Protein AF-A0A397Q645-F1 (afdb_monomer)

Nearest PDB structures (foldseek):
  5xsj-assembly1_L  TM=5.390E-01  e=3.443E-01  Clostridium beijerinckii NCIMB 8052
  6egc-assembly1_A  TM=5.187E-01  e=5.483E-01  synthetic construct
  8iyj-assembly1_U5  TM=4.412E-01  e=3.528E+00  Mus musculus

Foldseek 3Di:
DPVVVVVVVVVVVVVVVVVVVVVVVVVVVVVVVVVVVVVLLVVQQVLLLVLLVQLVQLLVQLVVLLVCLVVVLVCLVVVVLVPPPQPPQRGDCPSVVVCVVSLVSDDPVLSVLSVVLVVLSVVLSVLSVVLNVCSVVVHRSVVNNVSSVVSSVSSVVSSVSSVVSSVVSCVVHPVVVNVVVPPDPPPDPPDPDD

Sequence (194 aa):
MADSSMAGQTVALAAILAAGTFLLYFLKHALDALRTWHDAQRRAERLVCALYAEIEANVHDMQAFLDDSLGWERAIRENNTNTSSHFGRIGHDLVYSTHLSELASLPRAVIYKVVAFYSHRERLAAMLDRLEAINHAGADQEQQIASLKQAREIAQEAVTFGKEVLYGLEVHAPMELVNAALRKPATGLRAKAA

pLDDT: mean 81.34, std 16.04, range [37.66, 96.25]

Structure (mmCIF, N/CA/C/O backbone):
data_AF-A0A397Q645-F1
#
_entry.id   AF-A0A397Q645-F1
#
loop_
_atom_site.group_PDB
_atom_site.id
_atom_site.type_symbol
_atom_site.label_atom_id
_atom_site.label_alt_id
_atom_site.label_comp_id
_atom_site.label_asym_id
_atom_site.label_entity_id
_atom_site.label_seq_id
_atom_site.pdbx_PDB_ins_code
_atom_site.Cartn_x
_atom_site.Cartn_y
_atom_site.Cartn_z
_atom_site.occupancy
_atom_site.B_iso_or_equiv
_atom_site.auth_seq_id
_atom_site.auth_comp_id
_atom_site.auth_asym_id
_atom_site.auth_atom_id
_atom_site.pdbx_PDB_model_num
ATOM 1 N N . MET A 1 1 ? 52.430 4.095 -60.948 1.00 51.81 1 MET A N 1
ATOM 2 C CA . MET A 1 1 ? 51.141 3.357 -60.951 1.00 51.81 1 MET A CA 1
ATOM 3 C C . MET A 1 1 ? 50.935 2.453 -59.723 1.00 51.81 1 MET A C 1
ATOM 5 O O . MET A 1 1 ? 49.884 1.839 -59.642 1.00 51.81 1 MET A O 1
ATOM 9 N N . ALA A 1 2 ? 51.854 2.396 -58.743 1.00 54.31 2 ALA A N 1
ATOM 10 C CA . ALA A 1 2 ? 51.665 1.609 -57.511 1.00 54.31 2 ALA A CA 1
ATOM 11 C C . ALA A 1 2 ? 50.934 2.368 -56.373 1.00 54.31 2 ALA A C 1
ATOM 13 O O . ALA A 1 2 ? 50.256 1.740 -55.562 1.00 54.31 2 ALA A O 1
ATOM 14 N N . ASP A 1 3 ? 50.999 3.706 -56.347 1.00 55.94 3 ASP A N 1
ATOM 15 C CA . ASP A 1 3 ? 50.469 4.527 -55.238 1.00 55.94 3 ASP A CA 1
ATOM 16 C C . ASP A 1 3 ? 48.939 4.569 -55.130 1.00 55.94 3 ASP A C 1
ATOM 18 O O . ASP A 1 3 ? 48.390 4.632 -54.031 1.00 55.94 3 ASP A O 1
ATOM 22 N N . SER A 1 4 ? 48.217 4.484 -56.249 1.00 57.59 4 SER A N 1
ATOM 23 C CA . SER A 1 4 ? 46.749 4.546 -56.250 1.00 57.59 4 SER A CA 1
ATOM 24 C C . SER A 1 4 ? 46.089 3.293 -55.659 1.00 57.59 4 SER A C 1
ATOM 26 O O . SER A 1 4 ? 44.979 3.378 -55.139 1.00 57.59 4 SER A O 1
ATOM 28 N N . SER A 1 5 ? 46.770 2.140 -55.686 1.00 61.38 5 SER A N 1
ATOM 29 C CA . SER A 1 5 ? 46.254 0.882 -55.120 1.00 61.38 5 SER A CA 1
ATOM 30 C C . SER A 1 5 ? 46.394 0.839 -53.592 1.00 61.38 5 SER A C 1
ATOM 32 O O . SER A 1 5 ? 45.468 0.423 -52.897 1.00 61.38 5 SER A O 1
ATOM 34 N N . MET A 1 6 ? 47.509 1.354 -53.061 1.00 61.62 6 MET A N 1
ATOM 35 C CA . MET A 1 6 ? 47.762 1.447 -51.617 1.00 61.62 6 MET A CA 1
ATOM 36 C C . MET A 1 6 ? 46.819 2.451 -50.941 1.00 61.62 6 MET A C 1
ATOM 38 O O . MET A 1 6 ? 46.237 2.140 -49.904 1.00 61.62 6 MET A O 1
ATOM 42 N N . ALA A 1 7 ? 46.592 3.616 -51.560 1.00 66.69 7 ALA A N 1
ATOM 43 C CA . ALA A 1 7 ? 45.653 4.617 -51.048 1.00 66.69 7 ALA A CA 1
ATOM 44 C C . ALA A 1 7 ? 44.189 4.126 -51.043 1.00 66.69 7 ALA A C 1
ATOM 46 O O . ALA A 1 7 ? 43.432 4.431 -50.126 1.00 66.69 7 ALA A O 1
ATOM 47 N N . GLY A 1 8 ? 43.777 3.326 -52.035 1.00 72.00 8 GLY A N 1
ATOM 48 C CA . GLY A 1 8 ? 42.440 2.720 -52.053 1.00 72.00 8 GLY A CA 1
ATOM 49 C C . GLY A 1 8 ? 42.238 1.671 -50.952 1.00 72.00 8 GLY A C 1
ATOM 50 O O . GLY A 1 8 ? 41.172 1.606 -50.340 1.00 72.00 8 GLY A O 1
ATOM 51 N N . GLN A 1 9 ? 43.275 0.881 -50.655 1.00 75.88 9 GLN A N 1
ATOM 52 C CA . GLN A 1 9 ? 43.235 -0.140 -49.602 1.00 75.88 9 GLN A CA 1
ATOM 53 C C . GLN A 1 9 ? 43.180 0.468 -48.194 1.00 75.88 9 GLN A C 1
ATOM 55 O O . GLN A 1 9 ? 42.438 -0.032 -47.348 1.00 75.88 9 GLN A O 1
ATOM 60 N N . THR A 1 10 ? 43.901 1.564 -47.936 1.00 82.25 10 THR A N 1
ATOM 61 C CA . THR A 1 10 ? 43.866 2.245 -46.630 1.00 82.25 10 THR A CA 1
ATOM 62 C C . THR A 1 10 ? 42.512 2.897 -46.352 1.00 82.25 10 THR A C 1
ATOM 64 O O . THR A 1 10 ? 42.008 2.794 -45.233 1.00 82.25 10 THR A O 1
ATOM 67 N N . VAL A 1 11 ? 41.873 3.493 -47.365 1.00 84.31 11 VAL A N 1
ATOM 68 C CA . VAL A 1 11 ? 40.517 4.061 -47.249 1.00 84.31 11 VAL A CA 1
ATOM 69 C C . VAL A 1 11 ? 39.476 2.969 -46.989 1.00 84.31 11 VAL A C 1
ATOM 71 O O . VAL A 1 11 ? 38.626 3.132 -46.113 1.00 84.31 11 VAL A O 1
ATOM 74 N N . ALA A 1 12 ? 39.558 1.832 -47.688 1.00 83.94 12 ALA A N 1
ATOM 75 C CA . ALA A 1 12 ? 38.656 0.703 -47.462 1.00 83.94 12 ALA A CA 1
ATOM 76 C C . ALA A 1 12 ? 38.803 0.119 -46.045 1.00 83.94 12 ALA A C 1
ATOM 78 O O . ALA A 1 12 ? 37.804 -0.130 -45.370 1.00 83.94 12 ALA A O 1
ATOM 79 N N . LEU A 1 13 ? 40.039 -0.042 -45.561 1.00 87.44 13 LEU A N 1
ATOM 80 C CA . LEU A 1 13 ? 40.310 -0.535 -44.209 1.00 87.44 13 LEU A CA 1
ATOM 81 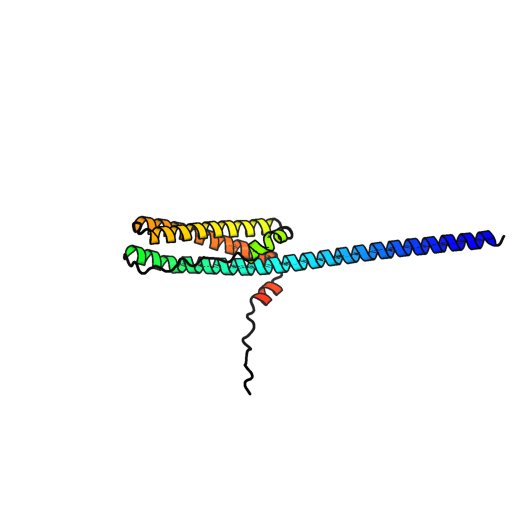C C . LEU A 1 13 ? 39.782 0.429 -43.134 1.00 87.44 13 LEU A C 1
ATOM 83 O O . LEU A 1 13 ? 39.155 -0.007 -42.16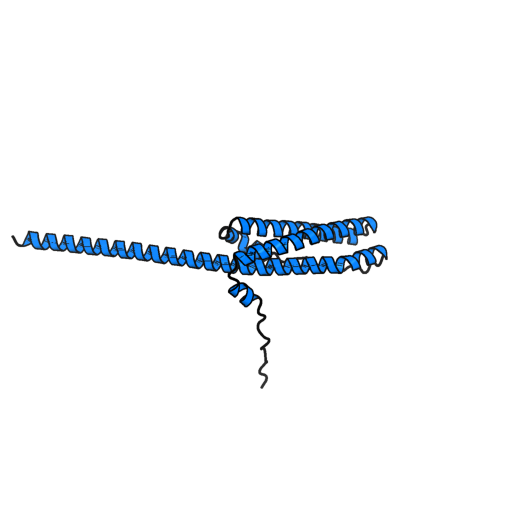9 1.00 87.44 13 LEU A O 1
ATOM 87 N N . ALA A 1 14 ? 39.977 1.738 -43.320 1.00 88.44 14 ALA A N 1
ATOM 88 C CA . ALA A 1 14 ? 39.449 2.762 -42.421 1.00 88.44 14 ALA A CA 1
ATOM 89 C C . ALA A 1 14 ? 37.912 2.764 -42.386 1.00 88.44 14 ALA A C 1
ATOM 91 O O . ALA A 1 14 ? 37.326 2.857 -41.308 1.00 88.44 14 ALA A O 1
ATOM 92 N N . ALA A 1 15 ? 37.253 2.598 -43.538 1.00 89.06 15 ALA A N 1
ATOM 93 C CA . ALA A 1 15 ? 35.798 2.501 -43.619 1.00 89.06 15 ALA A CA 1
ATOM 94 C C . ALA A 1 15 ? 35.256 1.249 -42.907 1.00 89.06 15 ALA A C 1
ATOM 96 O O . ALA A 1 15 ? 34.264 1.341 -42.186 1.00 89.06 15 ALA A O 1
ATOM 97 N N . ILE A 1 16 ? 35.926 0.098 -43.046 1.00 92.00 16 ILE A N 1
ATOM 98 C CA . ILE A 1 16 ? 35.562 -1.142 -42.341 1.00 92.00 16 ILE A CA 1
ATOM 99 C C . ILE A 1 16 ? 35.732 -0.976 -40.829 1.00 92.00 16 ILE A C 1
ATOM 101 O O . ILE A 1 16 ? 34.839 -1.350 -40.071 1.00 92.00 16 ILE A O 1
ATOM 105 N N . LEU A 1 17 ? 36.848 -0.393 -40.379 1.00 92.31 17 LEU A N 1
ATOM 106 C CA . LEU A 1 17 ? 37.085 -0.141 -38.956 1.00 92.31 17 LEU A CA 1
ATOM 107 C C . LEU A 1 17 ? 36.052 0.830 -38.379 1.00 92.31 17 LEU A C 1
ATOM 109 O O . LEU A 1 17 ? 35.508 0.559 -37.313 1.00 92.31 17 LEU A O 1
ATOM 113 N N . ALA A 1 18 ? 35.732 1.913 -39.093 1.00 91.75 18 ALA A N 1
ATOM 114 C CA . ALA A 1 18 ? 34.694 2.855 -38.686 1.00 91.75 18 ALA A CA 1
ATOM 115 C C . ALA A 1 18 ? 33.311 2.185 -38.623 1.00 91.75 18 ALA A C 1
ATOM 117 O O . ALA A 1 18 ? 32.603 2.318 -37.629 1.00 91.75 18 ALA A O 1
ATOM 118 N N . ALA A 1 19 ? 32.931 1.407 -39.639 1.00 93.19 19 ALA A N 1
ATOM 119 C CA . ALA A 1 19 ? 31.677 0.656 -39.618 1.00 93.19 19 ALA A CA 1
ATOM 120 C C . ALA A 1 19 ? 31.634 -0.351 -38.454 1.00 93.19 19 ALA A C 1
ATOM 122 O O . ALA A 1 19 ? 30.615 -0.473 -37.776 1.00 93.19 19 ALA A O 1
ATOM 123 N N . GLY A 1 20 ? 32.755 -1.024 -38.177 1.00 94.31 20 GLY A N 1
ATOM 124 C CA . GLY A 1 20 ? 32.898 -1.952 -37.059 1.00 94.31 20 GLY A CA 1
ATOM 125 C C . GLY A 1 20 ? 32.756 -1.276 -35.695 1.00 94.31 20 GLY A C 1
ATOM 126 O O . GLY A 1 20 ? 32.037 -1.785 -34.836 1.00 94.31 20 GLY A O 1
ATOM 127 N N . THR A 1 21 ? 33.376 -0.111 -35.484 1.00 94.19 21 THR A N 1
ATOM 128 C CA . THR A 1 21 ? 33.245 0.633 -34.220 1.00 94.19 21 THR A CA 1
ATOM 129 C C . THR A 1 21 ? 31.830 1.163 -34.016 1.00 94.19 21 THR A C 1
ATOM 131 O O . THR A 1 21 ? 31.300 1.037 -32.912 1.00 94.19 21 THR A O 1
ATOM 134 N N . PHE A 1 22 ? 31.180 1.673 -35.067 1.00 95.12 22 PHE A N 1
ATOM 135 C CA . PHE A 1 22 ? 29.774 2.081 -35.009 1.00 95.12 22 PHE A CA 1
ATOM 136 C C . PHE A 1 22 ? 28.840 0.905 -34.705 1.00 95.12 22 PHE A C 1
ATOM 138 O O . PHE A 1 22 ? 27.945 1.039 -33.869 1.00 95.12 22 PHE A O 1
ATOM 145 N N . LEU A 1 23 ? 29.067 -0.260 -35.321 1.00 96.00 23 LEU A N 1
ATOM 146 C CA . LEU A 1 23 ? 28.279 -1.463 -35.054 1.00 96.00 23 LEU A CA 1
ATOM 147 C C . LEU A 1 23 ? 28.434 -1.922 -33.599 1.00 96.00 23 LEU A C 1
ATOM 149 O O . LEU A 1 23 ? 27.438 -2.204 -32.936 1.00 96.00 23 LEU A O 1
ATOM 153 N N . LEU A 1 24 ? 29.666 -1.959 -33.082 1.00 95.81 24 LEU A N 1
ATOM 154 C CA . LEU A 1 24 ? 29.937 -2.324 -31.689 1.00 95.81 24 LEU A CA 1
ATOM 155 C C . LEU A 1 24 ? 29.321 -1.327 -30.703 1.00 95.81 24 LEU A C 1
ATOM 157 O O . LEU A 1 24 ? 28.754 -1.738 -29.691 1.00 95.81 24 LEU A O 1
ATOM 161 N N . TYR A 1 25 ? 29.394 -0.030 -31.006 1.00 95.31 25 TYR A N 1
ATOM 162 C CA . TYR A 1 25 ? 28.751 1.016 -30.216 1.00 95.31 25 TYR A CA 1
ATOM 163 C C . TYR A 1 25 ? 27.232 0.815 -30.162 1.00 95.31 25 TYR A C 1
ATOM 165 O O . TYR A 1 25 ? 26.651 0.781 -29.076 1.00 95.31 25 TYR A O 1
ATOM 173 N N . PHE A 1 26 ? 26.594 0.609 -31.317 1.00 95.62 26 PHE A N 1
ATOM 174 C CA . PHE A 1 26 ? 25.151 0.398 -31.390 1.00 95.62 26 PHE A CA 1
ATOM 175 C C . PHE A 1 26 ? 24.726 -0.886 -30.670 1.00 95.62 26 PHE A C 1
ATOM 177 O O . PHE A 1 26 ? 23.775 -0.870 -29.891 1.00 95.62 26 PHE A O 1
ATOM 184 N N . LEU A 1 27 ? 25.466 -1.984 -30.860 1.00 96.25 27 LEU A N 1
ATOM 185 C CA . LEU A 1 27 ? 25.194 -3.256 -30.195 1.00 96.25 27 LEU A CA 1
ATOM 186 C C . LEU A 1 27 ? 25.314 -3.130 -28.673 1.00 96.25 27 LEU A C 1
ATOM 188 O O . LEU A 1 27 ? 24.449 -3.619 -27.949 1.00 96.25 27 LEU A O 1
ATOM 192 N N . LYS A 1 28 ? 26.345 -2.433 -28.180 1.00 95.75 28 LYS A N 1
ATOM 193 C CA . LYS A 1 28 ? 26.503 -2.149 -26.751 1.00 95.75 28 LYS A CA 1
ATOM 194 C C . LYS A 1 28 ? 25.306 -1.364 -26.212 1.00 95.75 28 LYS A C 1
ATOM 196 O O . LYS A 1 28 ? 24.716 -1.783 -25.224 1.00 95.75 28 LYS A O 1
ATOM 201 N N . HIS A 1 29 ? 24.913 -0.278 -26.876 1.00 94.69 29 HIS A N 1
ATOM 202 C CA . HIS A 1 29 ? 23.780 0.538 -26.438 1.00 94.69 29 HIS A CA 1
ATOM 203 C C . HIS A 1 29 ? 22.448 -0.215 -26.476 1.00 94.69 29 HIS A C 1
ATOM 205 O O . HIS A 1 29 ? 21.639 -0.056 -25.566 1.00 94.69 29 HIS A O 1
ATOM 211 N N . ALA A 1 30 ? 22.232 -1.067 -27.479 1.00 94.12 30 ALA A N 1
ATOM 212 C CA . ALA A 1 30 ? 21.055 -1.924 -27.545 1.00 94.12 30 ALA A CA 1
ATOM 213 C C . ALA A 1 30 ? 21.030 -2.940 -26.389 1.00 94.12 30 ALA A C 1
ATOM 215 O O . ALA A 1 30 ? 20.004 -3.100 -25.732 1.00 94.12 30 ALA A O 1
ATOM 216 N N . LEU A 1 31 ? 22.162 -3.590 -26.095 1.00 95.31 31 LEU A N 1
ATOM 217 C CA . LEU A 1 31 ? 22.277 -4.518 -24.966 1.00 95.31 31 LEU A CA 1
ATOM 218 C C . LEU A 1 31 ? 22.077 -3.813 -23.622 1.00 95.31 31 LEU A C 1
ATOM 220 O O . LEU A 1 31 ? 21.369 -4.334 -22.762 1.00 95.31 31 LEU A O 1
ATOM 224 N N . ASP A 1 32 ? 22.664 -2.632 -23.443 1.00 95.19 32 ASP A N 1
ATOM 225 C CA . ASP A 1 32 ? 22.506 -1.844 -22.223 1.00 95.19 32 ASP A CA 1
ATOM 226 C C . ASP A 1 32 ? 21.048 -1.388 -22.052 1.00 95.19 32 ASP A C 1
ATOM 228 O O . ASP A 1 32 ? 20.504 -1.503 -20.956 1.00 95.19 32 ASP A O 1
ATOM 232 N N . ALA A 1 33 ? 20.368 -0.976 -23.129 1.00 92.50 33 ALA A N 1
ATOM 233 C CA . ALA A 1 33 ? 18.940 -0.648 -23.103 1.00 92.50 33 ALA A CA 1
ATOM 234 C C . ALA A 1 33 ? 18.054 -1.861 -22.756 1.00 92.50 33 ALA A C 1
ATOM 236 O O . ALA A 1 33 ? 17.107 -1.745 -21.980 1.00 92.50 33 ALA A O 1
ATOM 237 N N . LEU A 1 34 ? 18.371 -3.046 -23.286 1.00 91.94 34 LEU A N 1
ATOM 238 C CA . LEU A 1 34 ? 17.641 -4.275 -22.957 1.00 91.94 34 LEU A CA 1
ATOM 239 C C . LE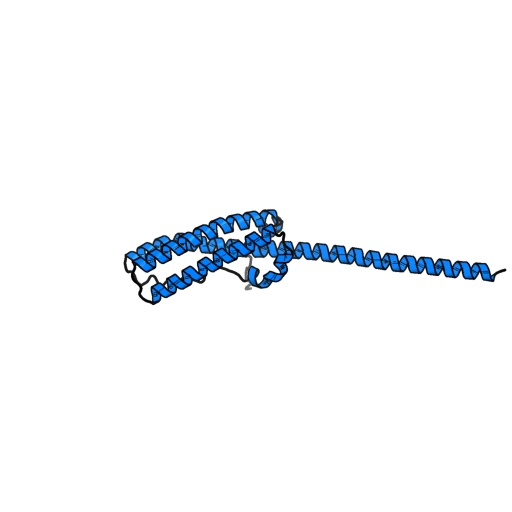U A 1 34 ? 17.840 -4.694 -21.496 1.00 91.94 34 LEU A C 1
ATOM 241 O O . LEU A 1 34 ? 16.896 -5.171 -20.862 1.00 91.94 34 LEU A O 1
ATOM 245 N N . ARG A 1 35 ? 19.053 -4.519 -20.959 1.00 92.94 35 ARG A N 1
ATOM 246 C CA . ARG A 1 35 ? 19.364 -4.797 -19.549 1.00 92.94 35 ARG A CA 1
ATOM 247 C C . ARG A 1 35 ? 18.633 -3.839 -18.621 1.00 92.94 35 ARG A C 1
ATOM 249 O O . ARG A 1 35 ? 17.966 -4.296 -17.700 1.00 92.94 35 ARG A O 1
ATOM 256 N N . THR A 1 36 ? 18.692 -2.535 -18.891 1.00 92.00 36 THR A N 1
ATOM 257 C CA . THR A 1 36 ? 18.001 -1.536 -18.062 1.00 92.00 36 THR A CA 1
ATOM 258 C C . THR A 1 36 ? 16.491 -1.737 -18.072 1.00 92.00 36 THR A C 1
ATOM 260 O O . THR A 1 36 ? 15.859 -1.581 -17.028 1.00 92.00 36 THR A O 1
ATOM 263 N N . TRP A 1 37 ? 15.920 -2.146 -19.209 1.00 85.75 37 TRP A N 1
ATOM 264 C CA . TRP A 1 37 ? 14.509 -2.510 -19.310 1.00 85.75 37 TRP A CA 1
ATOM 265 C C . TRP A 1 37 ? 14.154 -3.735 -18.450 1.00 85.75 37 TRP A C 1
ATOM 267 O O . TRP A 1 37 ? 13.231 -3.656 -17.640 1.00 85.75 37 TRP A O 1
ATOM 277 N N . HIS A 1 38 ? 14.926 -4.827 -18.529 1.00 87.19 38 HIS A N 1
ATOM 278 C CA . HIS A 1 38 ? 14.714 -6.008 -17.676 1.00 87.19 38 HIS A CA 1
ATOM 279 C C . HIS A 1 38 ? 14.869 -5.690 -16.183 1.00 87.19 38 HIS A C 1
ATOM 281 O O . HIS A 1 38 ? 14.069 -6.136 -15.359 1.00 87.19 38 HIS A O 1
ATOM 287 N N . ASP A 1 39 ? 15.882 -4.906 -15.817 1.00 89.00 39 ASP A N 1
ATOM 288 C CA . ASP A 1 39 ? 16.120 -4.517 -14.427 1.00 89.00 39 ASP A CA 1
ATOM 289 C C . ASP A 1 39 ? 15.031 -3.575 -13.899 1.00 89.00 39 ASP A C 1
ATOM 291 O O . ASP A 1 39 ? 14.693 -3.617 -12.714 1.00 89.00 39 ASP A O 1
ATOM 295 N N . ALA A 1 40 ? 14.463 -2.720 -14.755 1.00 86.81 40 ALA A N 1
ATOM 296 C CA . ALA A 1 40 ? 13.295 -1.912 -14.418 1.00 86.81 40 ALA A CA 1
ATOM 297 C C . ALA A 1 40 ? 12.063 -2.795 -14.176 1.00 86.81 40 ALA A C 1
ATOM 299 O O . ALA A 1 40 ? 11.407 -2.636 -13.149 1.00 86.81 40 ALA A O 1
ATOM 300 N N . GLN A 1 41 ? 11.807 -3.778 -15.044 1.00 85.62 41 GLN A N 1
ATOM 301 C CA . GLN A 1 41 ? 10.688 -4.704 -14.876 1.00 85.62 41 GLN A CA 1
ATOM 302 C C . GLN A 1 41 ? 10.804 -5.513 -13.572 1.00 85.62 41 GLN A C 1
ATOM 304 O O . GLN A 1 41 ? 9.865 -5.551 -12.781 1.00 85.62 41 GLN A O 1
ATOM 309 N N . ARG A 1 42 ? 11.984 -6.068 -13.268 1.00 86.00 42 ARG A N 1
ATOM 310 C CA . ARG A 1 42 ? 12.223 -6.802 -12.009 1.00 86.00 42 ARG A CA 1
ATOM 311 C C . ARG A 1 42 ? 12.100 -5.934 -10.757 1.00 86.00 42 ARG A C 1
ATOM 313 O O . ARG A 1 42 ? 11.852 -6.447 -9.666 1.00 86.00 42 ARG A O 1
ATOM 320 N N . ARG A 1 43 ? 12.378 -4.631 -10.857 1.00 87.81 43 ARG A N 1
ATOM 321 C CA . ARG A 1 43 ? 12.160 -3.688 -9.748 1.00 87.81 43 ARG A CA 1
ATOM 322 C C . ARG A 1 43 ? 10.672 -3.426 -9.547 1.00 87.81 43 ARG A C 1
ATOM 324 O O . ARG A 1 43 ? 10.211 -3.547 -8.418 1.00 87.81 43 ARG A O 1
ATOM 331 N N . ALA A 1 44 ? 9.931 -3.189 -10.629 1.00 88.06 44 ALA A N 1
ATOM 332 C CA . ALA A 1 44 ? 8.480 -3.034 -10.586 1.00 88.06 44 ALA A CA 1
ATOM 333 C C . ALA A 1 44 ? 7.786 -4.271 -9.985 1.00 88.06 44 ALA A C 1
ATOM 335 O O . ALA A 1 44 ? 6.956 -4.132 -9.093 1.00 88.06 44 ALA A O 1
ATOM 336 N N . GLU A 1 45 ? 8.179 -5.484 -10.386 1.00 86.81 45 GLU A N 1
ATOM 337 C CA . GLU A 1 45 ? 7.632 -6.736 -9.834 1.00 86.81 45 GLU A CA 1
ATOM 338 C C . GLU A 1 45 ? 7.881 -6.875 -8.324 1.00 86.81 45 GLU A C 1
ATOM 340 O O . GLU A 1 45 ? 6.973 -7.220 -7.565 1.00 86.81 45 GLU A O 1
ATOM 345 N N . ARG A 1 46 ? 9.101 -6.568 -7.864 1.00 88.44 46 ARG A N 1
ATOM 346 C CA . ARG A 1 46 ? 9.438 -6.589 -6.431 1.00 88.44 46 ARG A CA 1
ATOM 347 C C . ARG A 1 46 ? 8.649 -5.550 -5.644 1.00 88.44 46 ARG A C 1
ATOM 349 O O . ARG A 1 46 ? 8.185 -5.859 -4.550 1.00 88.44 46 ARG A O 1
ATOM 356 N N . LEU A 1 47 ? 8.468 -4.358 -6.210 1.00 91.44 47 LEU A N 1
ATOM 357 C CA . LEU A 1 47 ? 7.656 -3.308 -5.607 1.00 91.44 47 LEU A CA 1
ATOM 358 C C . LEU A 1 47 ? 6.192 -3.743 -5.479 1.00 91.44 47 LEU A C 1
ATOM 360 O O . LEU A 1 47 ? 5.612 -3.582 -4.412 1.00 91.44 47 LEU A O 1
ATOM 364 N N . VAL A 1 48 ? 5.614 -4.349 -6.521 1.00 91.12 48 VAL A N 1
ATOM 365 C CA . VAL A 1 48 ? 4.249 -4.898 -6.472 1.00 91.12 48 VAL A CA 1
ATOM 366 C C . VAL A 1 48 ? 4.115 -5.935 -5.358 1.00 91.12 48 VAL A C 1
ATOM 368 O O . VAL A 1 48 ? 3.164 -5.861 -4.588 1.00 91.12 48 VAL A O 1
ATOM 371 N N . CYS A 1 49 ? 5.073 -6.855 -5.217 1.00 89.12 49 CYS A N 1
ATOM 372 C CA . CYS A 1 49 ? 5.038 -7.863 -4.151 1.00 89.12 49 CYS A CA 1
ATOM 373 C C . CYS A 1 49 ? 5.142 -7.238 -2.752 1.00 89.12 49 CYS A C 1
ATOM 375 O O . CYS A 1 49 ? 4.431 -7.648 -1.837 1.00 89.12 49 CYS A O 1
ATOM 377 N N . ALA A 1 50 ? 6.013 -6.242 -2.580 1.00 91.81 50 ALA A N 1
ATOM 378 C CA . ALA A 1 50 ? 6.175 -5.551 -1.305 1.00 91.81 50 ALA A CA 1
ATOM 379 C C . ALA A 1 50 ? 4.917 -4.749 -0.930 1.00 91.81 50 ALA A C 1
ATOM 381 O O . ALA A 1 50 ? 4.461 -4.825 0.208 1.00 91.81 50 ALA A O 1
ATOM 382 N N . LEU A 1 51 ? 4.326 -4.031 -1.893 1.00 93.44 51 LEU A N 1
ATOM 383 C CA . LEU A 1 51 ? 3.067 -3.306 -1.704 1.00 93.44 51 LEU A CA 1
ATOM 384 C C . LEU A 1 51 ? 1.912 -4.261 -1.413 1.00 93.44 51 LEU A C 1
ATOM 386 O O . LEU A 1 51 ? 1.108 -3.975 -0.537 1.00 93.44 51 LEU A O 1
ATOM 390 N N . TYR A 1 52 ? 1.844 -5.397 -2.109 1.00 93.12 52 TYR A N 1
ATOM 391 C CA . TYR A 1 52 ? 0.847 -6.430 -1.845 1.00 93.12 52 TYR A CA 1
ATOM 392 C C . TYR A 1 52 ? 0.922 -6.894 -0.386 1.00 93.12 52 TYR A C 1
ATOM 394 O O . TYR A 1 52 ? -0.079 -6.832 0.319 1.00 93.12 52 TYR A O 1
ATOM 402 N N . ALA A 1 53 ? 2.110 -7.279 0.089 1.00 91.69 53 ALA A N 1
ATOM 403 C CA . ALA A 1 53 ? 2.291 -7.749 1.461 1.00 91.69 53 ALA A CA 1
ATOM 404 C C . ALA A 1 53 ? 1.965 -6.664 2.503 1.00 91.69 53 ALA A C 1
ATOM 406 O O . ALA A 1 53 ? 1.332 -6.952 3.518 1.00 91.69 53 ALA A O 1
ATOM 407 N N . GLU A 1 54 ? 2.360 -5.409 2.256 1.00 93.88 54 GLU A N 1
ATOM 408 C CA . GLU A 1 54 ? 2.028 -4.305 3.160 1.00 93.88 54 GLU A CA 1
ATOM 409 C C . GLU A 1 54 ? 0.515 -4.046 3.201 1.00 93.88 54 GLU A C 1
ATOM 411 O O . GLU A 1 54 ? -0.064 -3.918 4.280 1.00 93.88 54 GLU A O 1
ATOM 416 N N . ILE A 1 55 ? -0.151 -4.004 2.046 1.00 94.31 55 ILE A N 1
ATOM 417 C CA . ILE A 1 55 ? -1.599 -3.782 1.955 1.00 94.31 55 ILE A CA 1
ATOM 418 C C . ILE A 1 55 ? -2.362 -4.948 2.592 1.00 94.31 55 ILE A C 1
ATOM 420 O O . ILE A 1 55 ? -3.327 -4.709 3.312 1.00 94.31 55 ILE A O 1
ATOM 424 N N . GLU A 1 56 ? -1.922 -6.190 2.393 1.00 93.56 56 GLU A N 1
ATOM 425 C CA . GLU A 1 56 ? -2.523 -7.378 3.008 1.00 93.56 56 GLU A CA 1
ATOM 426 C C . GLU A 1 56 ? -2.449 -7.317 4.537 1.00 93.56 56 GLU A C 1
ATOM 428 O O . GLU A 1 56 ? -3.467 -7.508 5.205 1.00 93.56 56 GLU A O 1
ATOM 433 N N . ALA A 1 57 ? -1.285 -6.965 5.092 1.00 91.38 57 ALA A N 1
ATOM 434 C CA . ALA A 1 57 ? -1.124 -6.771 6.532 1.00 91.38 57 ALA A CA 1
ATOM 435 C C . ALA A 1 57 ? -2.049 -5.662 7.062 1.00 91.38 57 ALA A C 1
ATOM 437 O O . ALA A 1 57 ? -2.768 -5.867 8.036 1.00 91.38 57 ALA A O 1
ATOM 438 N N . ASN A 1 58 ? -2.121 -4.520 6.371 1.00 93.50 58 ASN A N 1
ATOM 439 C CA . ASN A 1 58 ? -3.039 -3.438 6.736 1.00 93.50 58 ASN A CA 1
ATOM 440 C C . ASN A 1 58 ? -4.514 -3.873 6.698 1.00 93.50 58 ASN A C 1
ATOM 442 O O . ASN A 1 58 ? -5.285 -3.529 7.592 1.00 93.50 58 ASN A O 1
ATOM 446 N N . VAL A 1 59 ? -4.928 -4.603 5.658 1.00 93.75 59 VAL A N 1
ATOM 447 C CA . VAL A 1 59 ? -6.292 -5.140 5.537 1.00 93.75 59 VAL A CA 1
ATOM 448 C C . VAL A 1 59 ? -6.597 -6.087 6.692 1.00 93.75 59 VAL A C 1
ATOM 450 O O . VAL A 1 59 ? -7.685 -6.013 7.264 1.00 93.75 59 VAL A O 1
ATOM 453 N N . HIS A 1 60 ? -5.645 -6.943 7.057 1.00 91.94 60 HIS A N 1
ATOM 454 C CA . HIS A 1 60 ? -5.774 -7.843 8.194 1.00 91.94 60 HIS A CA 1
ATOM 455 C C . HIS A 1 60 ? -5.923 -7.078 9.519 1.00 91.94 60 HIS A C 1
ATOM 457 O O . HIS A 1 60 ? -6.841 -7.368 10.284 1.00 91.94 60 HIS A O 1
ATOM 463 N N . ASP A 1 61 ? -5.094 -6.065 9.772 1.00 90.31 61 ASP A N 1
ATOM 464 C CA . ASP A 1 61 ? -5.169 -5.264 11.001 1.00 90.31 61 ASP A CA 1
ATOM 465 C C . ASP A 1 61 ? -6.493 -4.496 11.113 1.00 90.31 61 ASP A C 1
ATOM 467 O O . ASP A 1 61 ? -7.108 -4.443 12.179 1.00 90.31 61 ASP A O 1
ATOM 471 N N . MET A 1 62 ? -6.979 -3.933 10.003 1.00 91.25 62 MET A N 1
ATOM 472 C CA . MET A 1 62 ? -8.280 -3.261 9.973 1.00 91.25 62 MET A CA 1
ATOM 473 C C . MET A 1 62 ? -9.440 -4.239 10.191 1.00 91.25 62 MET A C 1
ATOM 475 O O . MET A 1 62 ? -10.425 -3.882 10.837 1.00 91.25 62 MET A O 1
ATOM 479 N N . GLN A 1 63 ? -9.329 -5.475 9.696 1.00 92.62 63 GLN A N 1
ATOM 480 C CA . GLN A 1 63 ? -10.308 -6.524 9.974 1.00 92.62 63 GLN A CA 1
ATOM 481 C C . GLN A 1 63 ? -10.300 -6.918 11.457 1.00 92.62 63 GLN A C 1
ATOM 483 O O . GLN A 1 63 ? -11.367 -7.001 12.056 1.00 92.62 63 GLN A O 1
ATOM 488 N N . ALA A 1 64 ? -9.121 -7.078 12.066 1.00 88.94 64 ALA A N 1
ATOM 489 C CA . ALA A 1 64 ? -9.002 -7.357 13.496 1.00 88.94 64 ALA A CA 1
ATOM 490 C C . ALA A 1 64 ? -9.643 -6.244 14.344 1.00 88.94 64 ALA A C 1
ATOM 492 O O . ALA A 1 64 ? -10.419 -6.522 15.255 1.00 88.94 64 ALA A O 1
ATOM 493 N N . PHE A 1 65 ? -9.417 -4.977 13.979 1.00 88.75 65 PHE A N 1
ATOM 494 C CA . PHE A 1 65 ? -10.109 -3.847 14.602 1.00 88.75 65 PHE A CA 1
ATOM 495 C C . PHE A 1 65 ? -11.636 -3.952 14.486 1.00 88.75 65 PHE A C 1
ATOM 497 O O . PHE A 1 65 ? -12.343 -3.716 15.465 1.00 88.75 65 PHE A O 1
ATOM 504 N N . LEU A 1 66 ? -12.169 -4.295 13.309 1.00 90.44 66 LEU A N 1
ATOM 505 C CA . LEU A 1 66 ? -13.615 -4.445 13.120 1.00 90.44 66 LEU A CA 1
ATOM 506 C C . LEU A 1 66 ? -14.190 -5.541 14.020 1.00 90.44 66 LEU A C 1
ATOM 508 O O . LEU A 1 66 ? -15.238 -5.324 14.636 1.00 90.44 66 LEU A O 1
ATOM 512 N N . ASP A 1 67 ? -13.494 -6.668 14.126 1.00 89.44 67 ASP A N 1
ATOM 513 C CA . ASP A 1 67 ? -13.908 -7.812 14.935 1.00 89.44 67 ASP A CA 1
ATOM 514 C C . ASP A 1 67 ? -13.920 -7.453 16.437 1.00 89.44 67 ASP A C 1
ATOM 516 O O . ASP A 1 67 ? -14.892 -7.747 17.144 1.00 89.44 67 ASP A O 1
ATOM 520 N N . ASP A 1 68 ? -12.909 -6.713 16.904 1.00 86.88 68 ASP A N 1
ATOM 521 C CA . ASP A 1 68 ? -12.777 -6.282 18.303 1.00 86.88 68 ASP A CA 1
ATOM 522 C C . ASP A 1 68 ? -13.715 -5.119 18.678 1.00 86.88 68 ASP A C 1
ATOM 524 O O . ASP A 1 68 ? -14.187 -5.020 19.818 1.00 86.88 68 ASP A O 1
ATOM 528 N N . SER A 1 69 ? -14.058 -4.256 17.716 1.00 84.00 69 SER A N 1
ATOM 529 C CA . SER A 1 69 ? -14.826 -3.023 17.948 1.00 84.00 69 SER A CA 1
ATOM 530 C C . SER A 1 69 ? -16.207 -3.243 18.590 1.00 84.00 69 SER A C 1
ATOM 532 O O . SER A 1 69 ? -16.717 -2.373 19.303 1.00 84.00 69 SER A O 1
ATOM 534 N N . LEU A 1 70 ? -16.817 -4.419 18.397 1.00 80.75 70 LEU A N 1
ATOM 535 C CA . LEU A 1 70 ? -18.085 -4.802 19.035 1.00 80.75 70 LEU A CA 1
ATOM 536 C C . LEU A 1 70 ? -17.948 -5.066 20.541 1.00 80.75 70 LEU A C 1
ATOM 538 O O . LEU A 1 70 ? -18.920 -4.922 21.289 1.00 80.75 70 LEU A O 1
ATOM 542 N N . GLY A 1 71 ? -16.773 -5.510 20.988 1.00 82.38 71 GLY A N 1
ATOM 543 C CA . GLY A 1 71 ? -16.452 -5.637 22.407 1.00 82.38 71 GLY A CA 1
ATOM 544 C C . GLY A 1 71 ? -16.300 -4.264 23.056 1.00 82.38 71 GLY A C 1
ATOM 545 O O . GLY A 1 71 ? -16.814 -4.035 24.148 1.00 82.38 71 GLY A O 1
ATOM 546 N N . TRP A 1 72 ? -15.679 -3.323 22.346 1.00 79.12 72 TRP A N 1
ATOM 547 C CA . TRP A 1 72 ? -15.456 -1.967 22.847 1.00 79.12 72 TRP A CA 1
ATOM 548 C C . TRP A 1 72 ? -16.745 -1.172 22.984 1.00 79.12 72 TRP A C 1
ATOM 550 O O . TRP A 1 72 ? -16.941 -0.519 24.003 1.00 79.12 72 TRP A O 1
ATOM 560 N N . GLU A 1 73 ? -17.667 -1.276 22.022 1.00 84.88 73 GLU A N 1
ATOM 561 C CA . GLU A 1 73 ? -18.970 -0.612 22.147 1.00 84.88 73 GLU A CA 1
ATOM 562 C C . GLU A 1 73 ? -19.714 -1.070 23.413 1.00 84.88 73 GLU A C 1
ATOM 564 O O . GLU A 1 73 ? -20.290 -0.246 24.125 1.00 84.88 73 GLU A O 1
ATOM 569 N N . ARG A 1 74 ? -19.678 -2.374 23.723 1.00 84.00 74 ARG A N 1
ATOM 570 C CA . ARG A 1 74 ? -20.268 -2.916 24.958 1.00 84.00 74 ARG A CA 1
ATOM 571 C C . ARG A 1 74 ? -19.592 -2.345 26.197 1.00 84.00 74 ARG A C 1
ATOM 573 O O . ARG A 1 74 ? -20.272 -1.869 27.099 1.00 84.00 74 ARG A O 1
ATOM 580 N N . ALA A 1 75 ? -18.269 -2.330 26.208 1.00 81.62 75 ALA A N 1
ATOM 581 C CA . ALA A 1 75 ? -17.518 -1.894 27.368 1.00 81.62 75 ALA A CA 1
ATOM 582 C C . ALA A 1 75 ? -17.631 -0.372 27.630 1.00 81.62 75 ALA A C 1
ATOM 584 O O . ALA A 1 75 ? -17.721 0.036 28.789 1.00 81.62 75 ALA A O 1
ATOM 585 N N . ILE A 1 76 ? -17.758 0.452 26.578 1.00 80.75 76 ILE A N 1
ATOM 586 C CA . ILE A 1 76 ? -18.101 1.883 26.690 1.00 80.75 76 ILE A CA 1
ATOM 587 C C . ILE A 1 76 ? -19.483 2.056 27.337 1.00 80.75 76 ILE A C 1
ATOM 589 O O . ILE A 1 76 ? -19.632 2.844 28.270 1.00 80.75 76 ILE A O 1
ATOM 593 N N . ARG A 1 77 ? -20.494 1.297 26.885 1.00 83.19 77 ARG A N 1
ATOM 594 C CA . ARG A 1 77 ? -21.861 1.354 27.447 1.00 83.19 77 ARG A CA 1
ATOM 595 C C . ARG A 1 77 ? -21.914 0.933 28.915 1.00 83.19 77 ARG A C 1
ATOM 597 O O . ARG A 1 77 ? -22.699 1.481 29.680 1.00 83.19 77 ARG A O 1
ATOM 604 N N . GLU A 1 78 ? -21.080 -0.021 29.310 1.00 83.19 78 GLU A N 1
ATOM 605 C CA . GLU A 1 78 ? -20.986 -0.513 30.689 1.00 83.19 78 GLU A CA 1
ATOM 606 C C . GLU A 1 78 ? -20.173 0.416 31.610 1.00 83.19 78 GLU A C 1
ATOM 608 O O . GLU A 1 78 ? -19.997 0.109 32.788 1.00 83.19 78 GLU A O 1
ATOM 613 N N . ASN A 1 79 ? -19.692 1.561 31.100 1.00 73.94 79 ASN A N 1
ATOM 614 C CA . ASN A 1 79 ? -18.796 2.488 31.797 1.00 73.94 79 ASN A CA 1
ATOM 615 C C . ASN A 1 79 ? -17.550 1.801 32.379 1.00 73.94 79 ASN A C 1
ATOM 617 O O . ASN A 1 79 ? -17.029 2.189 33.428 1.00 73.94 79 ASN A O 1
ATOM 621 N N . ASN A 1 80 ? -17.087 0.742 31.717 1.00 66.88 80 ASN A N 1
ATOM 622 C CA . ASN A 1 80 ? -15.932 -0.005 32.165 1.00 66.88 80 ASN A CA 1
ATOM 623 C C . ASN A 1 80 ? -14.683 0.719 31.652 1.00 66.88 80 ASN A C 1
ATOM 625 O O . ASN A 1 80 ? -14.166 0.423 30.580 1.00 66.88 80 ASN A O 1
ATOM 629 N N . THR A 1 81 ? -14.223 1.714 32.415 1.00 54.91 81 THR A N 1
ATOM 630 C CA . THR A 1 81 ? -13.117 2.635 32.074 1.00 54.91 81 THR A CA 1
ATOM 631 C C . THR A 1 81 ? -11.764 1.955 31.854 1.00 54.91 81 THR A C 1
ATOM 633 O O . THR A 1 81 ? -10.801 2.608 31.462 1.00 54.91 81 THR A O 1
ATOM 636 N N . ASN A 1 82 ? -11.683 0.638 32.057 1.00 49.59 82 ASN A N 1
ATOM 637 C CA . ASN A 1 82 ? -10.496 -0.168 31.800 1.00 49.59 82 ASN A CA 1
ATOM 638 C C . ASN A 1 82 ? -10.368 -0.618 30.330 1.00 49.59 82 ASN A C 1
ATOM 640 O O . ASN A 1 82 ? -9.593 -1.517 30.014 1.00 49.59 82 ASN A O 1
ATOM 644 N N . THR A 1 83 ? -11.123 -0.004 29.416 1.00 51.62 83 THR A N 1
ATOM 645 C CA . THR A 1 83 ? -11.021 -0.202 27.960 1.00 51.62 83 THR A CA 1
ATOM 646 C C . THR A 1 83 ? -9.940 0.654 27.321 1.00 51.62 83 THR A C 1
ATOM 648 O O . THR A 1 83 ? -9.997 0.930 26.124 1.00 51.62 83 THR A O 1
ATOM 651 N N . SER A 1 84 ? -8.938 1.081 28.088 1.00 46.75 84 SER A N 1
ATOM 652 C CA . SER A 1 84 ? -7.711 1.651 27.545 1.00 46.75 84 SER A CA 1
ATOM 653 C C . SER A 1 84 ? -6.885 0.555 26.858 1.00 46.75 84 SER A C 1
ATOM 655 O O . SER A 1 84 ? -5.742 0.298 27.228 1.00 46.75 84 SER A O 1
ATOM 657 N N . SER A 1 85 ? -7.452 -0.135 25.865 1.00 50.69 85 SER A N 1
ATOM 658 C CA . SER A 1 85 ? -6.615 -0.660 24.801 1.00 50.69 85 SER A CA 1
ATOM 659 C C . SER A 1 85 ? -6.219 0.562 23.994 1.00 50.69 85 SER A C 1
ATOM 661 O O . SER A 1 85 ? -7.070 1.167 23.341 1.00 50.69 85 SER A O 1
ATOM 663 N N . HIS A 1 86 ? -4.951 0.958 24.098 1.00 53.34 86 HIS A N 1
ATOM 664 C CA . HIS A 1 86 ? -4.334 1.858 23.132 1.00 53.34 86 HIS A CA 1
ATOM 665 C C . HIS A 1 86 ? -4.836 1.444 21.754 1.00 53.34 86 HIS A C 1
ATOM 667 O O . HIS A 1 86 ? -4.724 0.261 21.414 1.00 53.34 86 HIS A O 1
ATOM 673 N N . PHE A 1 87 ? -5.456 2.370 21.019 1.00 55.28 87 PHE A N 1
ATOM 674 C CA . PHE A 1 87 ? -5.848 2.145 19.633 1.00 55.28 87 PHE A CA 1
ATOM 675 C C . PHE A 1 87 ? -4.539 2.013 18.862 1.00 55.28 87 PHE A C 1
ATOM 677 O O . PHE A 1 87 ? -4.018 2.980 18.320 1.00 55.28 87 PHE A O 1
ATOM 684 N N . GLY A 1 88 ? -3.915 0.836 18.971 1.00 53.59 88 GLY A N 1
ATOM 685 C CA . GLY A 1 88 ? -2.559 0.590 18.528 1.00 53.59 88 GLY A CA 1
ATOM 686 C C . GLY A 1 88 ? -2.487 1.029 17.087 1.00 53.59 88 GLY A C 1
ATOM 687 O O . GLY A 1 88 ? -3.320 0.599 16.295 1.00 53.59 88 GLY A O 1
ATOM 688 N N . ARG A 1 89 ? -1.563 1.952 16.800 1.00 59.62 89 ARG A N 1
ATOM 689 C CA . ARG A 1 89 ? -1.376 2.594 15.499 1.00 59.62 89 ARG A CA 1
ATOM 690 C C . ARG A 1 89 ? -1.602 1.572 14.387 1.00 59.62 89 ARG A C 1
ATOM 692 O O . ARG A 1 89 ? -0.726 0.753 14.117 1.00 59.62 89 ARG A O 1
ATOM 699 N N . ILE A 1 90 ? -2.789 1.607 13.783 1.00 61.59 90 ILE A N 1
ATOM 700 C CA . ILE A 1 90 ? -3.152 0.624 12.772 1.00 61.59 90 ILE A CA 1
ATOM 701 C C . ILE A 1 90 ? -2.356 0.959 11.520 1.00 61.59 90 ILE A C 1
ATOM 703 O O . ILE A 1 90 ? -2.416 2.073 10.977 1.00 61.59 90 ILE A O 1
ATOM 707 N N . GLY A 1 91 ? -1.607 -0.031 11.063 1.00 67.44 91 GLY A N 1
ATOM 708 C CA . GLY A 1 91 ? -1.144 -0.071 9.701 1.00 67.44 91 GLY A CA 1
ATOM 709 C C . GLY A 1 91 ? 0.318 0.269 9.464 1.00 67.44 91 GLY A C 1
ATOM 710 O O . GLY A 1 91 ? 0.979 1.024 10.183 1.00 67.44 91 GLY A O 1
ATOM 711 N N . HIS A 1 92 ? 0.779 -0.310 8.369 1.00 84.25 92 HIS A N 1
ATOM 712 C CA . HIS A 1 92 ? 2.126 -0.261 7.845 1.00 84.25 92 HIS A CA 1
ATOM 713 C C . HIS A 1 92 ? 2.145 0.655 6.617 1.00 84.25 92 HIS A C 1
ATOM 715 O O . HIS A 1 92 ? 1.312 0.513 5.727 1.00 84.25 92 HIS A O 1
ATOM 721 N N . ASP A 1 93 ? 3.075 1.602 6.560 1.00 90.31 93 ASP A N 1
ATOM 722 C CA . ASP A 1 93 ? 3.258 2.517 5.423 1.00 90.31 93 ASP A CA 1
ATOM 723 C C . ASP A 1 93 ? 4.721 2.610 4.972 1.00 90.31 93 ASP A C 1
ATOM 725 O O . ASP A 1 93 ? 5.087 3.500 4.200 1.00 90.31 93 ASP A O 1
ATOM 729 N N . LEU A 1 94 ? 5.580 1.710 5.453 1.00 91.62 94 LEU A N 1
ATOM 730 C CA . LEU A 1 94 ? 7.018 1.772 5.224 1.00 91.62 94 LEU A CA 1
ATOM 731 C C . LEU A 1 94 ? 7.351 1.557 3.748 1.00 91.62 94 LEU A C 1
ATOM 733 O O . LEU A 1 94 ? 8.134 2.319 3.183 1.00 91.62 94 LEU A O 1
ATOM 737 N N . VAL A 1 95 ? 6.760 0.541 3.122 1.00 93.00 95 VAL A N 1
ATOM 738 C CA . VAL A 1 95 ? 6.978 0.240 1.706 1.00 93.00 95 VAL A CA 1
ATOM 739 C C . VAL A 1 95 ? 6.436 1.382 0.857 1.00 93.00 95 VAL A C 1
ATOM 741 O O . VAL A 1 95 ? 7.158 1.908 0.010 1.00 93.00 95 VAL A O 1
ATOM 744 N N . TYR A 1 96 ? 5.197 1.809 1.103 1.00 93.38 96 TYR A N 1
ATOM 745 C CA . TYR A 1 96 ? 4.587 2.885 0.326 1.00 93.38 96 TYR A CA 1
ATOM 746 C C . TYR A 1 96 ? 5.364 4.201 0.421 1.00 93.38 96 TYR A C 1
ATOM 748 O O . TYR A 1 96 ? 5.669 4.816 -0.602 1.00 93.38 96 TYR A O 1
ATOM 756 N N . SER A 1 97 ? 5.731 4.615 1.635 1.00 92.75 97 SER A N 1
ATOM 757 C CA . SER A 1 97 ? 6.438 5.880 1.858 1.00 92.75 97 SER A CA 1
ATOM 758 C C . SER A 1 97 ? 7.871 5.855 1.324 1.00 92.75 97 SER A C 1
ATOM 760 O O . SER A 1 97 ? 8.310 6.829 0.712 1.00 92.75 97 SER A O 1
ATOM 762 N N . THR A 1 98 ? 8.590 4.740 1.491 1.00 93.81 98 THR A N 1
ATOM 763 C CA . THR A 1 98 ? 9.988 4.614 1.045 1.00 93.81 98 THR A CA 1
ATOM 764 C C . THR A 1 98 ? 10.098 4.535 -0.478 1.00 93.81 98 THR A C 1
ATOM 766 O O . THR A 1 98 ? 11.063 5.039 -1.051 1.00 93.81 98 THR A O 1
ATOM 769 N N . HIS A 1 99 ? 9.103 3.948 -1.149 1.00 92.75 99 HIS A N 1
ATOM 770 C CA . HIS A 1 99 ? 9.144 3.669 -2.588 1.00 92.75 99 HIS A CA 1
ATOM 771 C C . HIS A 1 99 ? 8.191 4.541 -3.420 1.00 92.75 99 HIS A C 1
ATOM 773 O O . HIS A 1 99 ? 7.862 4.199 -4.557 1.00 92.75 99 HIS A O 1
ATOM 779 N N . LEU A 1 100 ? 7.775 5.702 -2.902 1.00 90.06 100 LEU A N 1
ATOM 780 C CA . LEU A 1 100 ? 6.834 6.599 -3.584 1.00 90.06 100 LEU A CA 1
ATOM 781 C C . LEU A 1 100 ? 7.324 7.035 -4.979 1.00 90.06 100 LEU A C 1
ATOM 783 O O . LEU A 1 100 ? 6.539 7.133 -5.921 1.00 90.06 100 LEU A O 1
ATOM 787 N N . SER A 1 101 ? 8.633 7.257 -5.134 1.00 89.38 101 SER A N 1
ATOM 788 C CA . SER A 1 101 ? 9.258 7.607 -6.418 1.00 89.38 101 SER A CA 1
ATOM 789 C C . SER A 1 101 ? 9.264 6.445 -7.418 1.00 89.38 101 SER A C 1
ATOM 791 O O . SER A 1 101 ? 9.220 6.668 -8.628 1.00 89.38 101 SER A O 1
ATOM 793 N N . GLU A 1 102 ? 9.278 5.205 -6.931 1.00 91.25 102 GLU A N 1
ATOM 794 C CA . GLU A 1 102 ? 9.282 3.996 -7.754 1.00 91.25 102 GLU A CA 1
ATOM 795 C C . GLU A 1 102 ? 7.873 3.611 -8.224 1.00 91.25 102 GLU A C 1
ATOM 797 O O . GLU A 1 102 ? 7.746 2.899 -9.221 1.00 91.25 102 GLU A O 1
ATOM 802 N N . LEU A 1 103 ? 6.810 4.145 -7.604 1.00 90.31 103 LEU A N 1
ATOM 803 C CA . LEU A 1 103 ? 5.426 3.948 -8.058 1.00 90.31 103 LEU A CA 1
ATOM 804 C C . LEU A 1 103 ? 5.225 4.373 -9.514 1.00 90.31 103 LEU A C 1
ATOM 806 O O . LEU A 1 103 ? 4.441 3.751 -10.222 1.00 90.31 103 LEU A O 1
ATOM 810 N N . ALA A 1 104 ? 5.961 5.381 -9.992 1.00 89.12 104 ALA A N 1
ATOM 811 C CA . ALA A 1 104 ? 5.900 5.839 -11.381 1.00 89.12 104 ALA A CA 1
ATOM 812 C C . ALA A 1 104 ? 6.285 4.752 -12.407 1.00 89.12 104 ALA A C 1
ATOM 814 O O . ALA A 1 104 ? 5.964 4.888 -13.587 1.00 89.12 104 ALA A O 1
ATOM 815 N N . SER A 1 105 ? 6.957 3.680 -11.973 1.00 87.69 105 SER A N 1
ATOM 816 C CA . SER A 1 105 ? 7.277 2.519 -12.813 1.00 87.69 105 SER A CA 1
ATOM 817 C C . SER A 1 105 ? 6.107 1.541 -12.993 1.00 87.69 105 SER A C 1
ATOM 819 O O . SER A 1 105 ? 6.182 0.651 -13.839 1.00 87.69 105 SER A O 1
ATOM 821 N N . LEU A 1 106 ? 5.027 1.698 -12.220 1.00 88.25 106 LEU A N 1
ATOM 822 C CA . LEU A 1 106 ? 3.858 0.823 -12.246 1.00 88.25 106 LEU A CA 1
ATOM 823 C C . LEU A 1 106 ? 2.788 1.323 -13.234 1.00 88.25 106 LEU A C 1
ATOM 825 O O . LEU A 1 106 ? 2.742 2.509 -13.574 1.00 88.25 106 LEU A O 1
ATOM 829 N N . PRO A 1 107 ? 1.860 0.453 -13.675 1.00 87.25 107 PRO A N 1
ATOM 830 C CA . PRO A 1 107 ? 0.713 0.882 -14.465 1.00 87.25 107 PRO A CA 1
ATOM 831 C C . PRO A 1 107 ? -0.116 1.941 -13.726 1.00 87.25 107 PRO A C 1
ATOM 833 O O . PRO A 1 107 ? -0.397 1.809 -12.536 1.00 87.25 107 PRO A O 1
ATOM 836 N N . ARG A 1 108 ? -0.599 2.965 -14.441 1.00 87.81 108 ARG A N 1
ATOM 837 C CA . ARG A 1 108 ? -1.361 4.085 -13.848 1.00 87.81 108 ARG A CA 1
ATOM 838 C C . ARG A 1 108 ? -2.560 3.639 -13.001 1.00 87.81 108 ARG A C 1
ATOM 840 O O . ARG A 1 108 ? -2.846 4.253 -11.977 1.00 87.81 108 ARG A O 1
ATOM 847 N N . ALA A 1 109 ? -3.244 2.573 -13.416 1.00 87.19 109 ALA A N 1
ATOM 848 C CA . ALA A 1 109 ? -4.360 1.998 -12.669 1.00 87.19 109 ALA A CA 1
ATOM 849 C C . ALA A 1 109 ? -3.926 1.427 -11.306 1.00 87.19 109 ALA A C 1
ATOM 851 O O . ALA A 1 109 ? -4.645 1.590 -10.324 1.00 87.19 109 ALA A O 1
ATOM 852 N N . VAL A 1 110 ? -2.740 0.812 -11.234 1.00 89.69 110 VAL A N 1
ATOM 853 C CA . VAL A 1 110 ? -2.155 0.304 -9.984 1.00 89.69 110 VAL A CA 1
ATOM 854 C C . VAL A 1 110 ? -1.799 1.460 -9.060 1.00 89.69 110 VAL A C 1
ATOM 856 O O . VAL A 1 110 ? -2.202 1.447 -7.902 1.00 89.69 110 VAL A O 1
ATOM 859 N N . ILE A 1 111 ? -1.119 2.486 -9.585 1.00 91.81 111 ILE A N 1
ATOM 860 C CA . ILE A 1 111 ? -0.746 3.681 -8.811 1.00 91.81 111 ILE A CA 1
ATOM 861 C C . ILE A 1 111 ? -1.984 4.288 -8.151 1.00 91.81 111 ILE A C 1
ATOM 863 O O . ILE A 1 111 ? -1.988 4.524 -6.947 1.00 91.81 111 ILE A O 1
ATOM 867 N N . TYR A 1 112 ? -3.050 4.499 -8.929 1.00 90.81 112 TYR A N 1
ATOM 868 C CA . TYR A 1 112 ? -4.290 5.079 -8.419 1.00 90.81 112 TYR A CA 1
ATOM 869 C C . TYR A 1 112 ? -4.888 4.254 -7.274 1.00 90.81 112 TYR A C 1
ATOM 871 O O . TYR A 1 112 ? -5.221 4.810 -6.231 1.00 90.81 112 TYR A O 1
ATOM 879 N N . LYS A 1 113 ? -4.983 2.931 -7.451 1.00 92.81 113 LYS A N 1
ATOM 880 C CA . LYS A 1 113 ? -5.523 2.021 -6.433 1.00 92.81 113 LYS A CA 1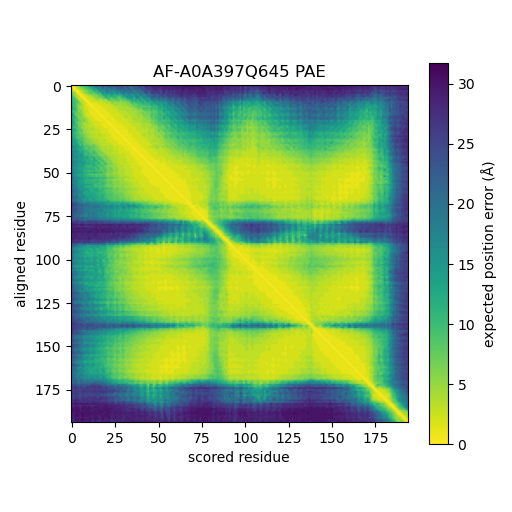
ATOM 881 C C . LYS A 1 113 ? -4.696 2.036 -5.148 1.00 92.81 113 LYS A C 1
ATOM 883 O O . LYS A 1 113 ? -5.261 2.174 -4.070 1.00 92.81 113 LYS A O 1
ATOM 888 N N . VAL A 1 114 ? -3.372 1.936 -5.266 1.00 93.81 114 VAL A N 1
ATOM 889 C CA . VAL A 1 114 ? -2.457 1.955 -4.115 1.00 93.81 114 VAL A CA 1
ATOM 890 C C . VAL A 1 114 ? -2.584 3.278 -3.361 1.00 93.81 114 VAL A C 1
ATOM 892 O O . VAL A 1 114 ? -2.851 3.269 -2.165 1.00 93.81 114 VAL A O 1
ATOM 895 N N . VAL A 1 115 ? -2.481 4.417 -4.051 1.00 94.31 115 VAL A N 1
ATOM 896 C CA . VAL A 1 115 ? -2.594 5.742 -3.416 1.00 94.31 115 VAL A CA 1
ATOM 897 C C . VAL A 1 115 ? -3.949 5.914 -2.725 1.00 94.31 115 VAL A C 1
ATOM 899 O O . VAL A 1 115 ? -3.993 6.344 -1.574 1.00 94.31 115 VAL A O 1
ATOM 902 N N . ALA A 1 116 ? -5.044 5.530 -3.387 1.00 93.25 116 ALA A N 1
ATOM 903 C CA . ALA A 1 116 ? -6.380 5.604 -2.804 1.00 93.25 116 ALA A CA 1
ATOM 904 C C . ALA A 1 116 ? -6.497 4.763 -1.522 1.00 93.25 116 ALA A C 1
ATOM 906 O O . ALA A 1 116 ? -7.069 5.227 -0.537 1.00 93.25 116 ALA A O 1
ATOM 907 N N . PHE A 1 117 ? -5.904 3.565 -1.492 1.00 95.19 117 PHE A N 1
ATOM 908 C CA . PHE A 1 117 ? -5.917 2.709 -0.307 1.00 95.19 117 PHE A CA 1
ATOM 909 C C . PHE A 1 117 ? -5.230 3.388 0.882 1.00 95.19 117 PHE A C 1
ATOM 911 O O . PHE A 1 117 ? -5.805 3.448 1.970 1.00 95.19 117 PHE A O 1
ATOM 918 N N . TYR A 1 118 ? -4.047 3.973 0.672 1.00 94.19 118 TYR A N 1
ATOM 919 C CA . TYR A 1 118 ? -3.348 4.688 1.742 1.00 94.19 11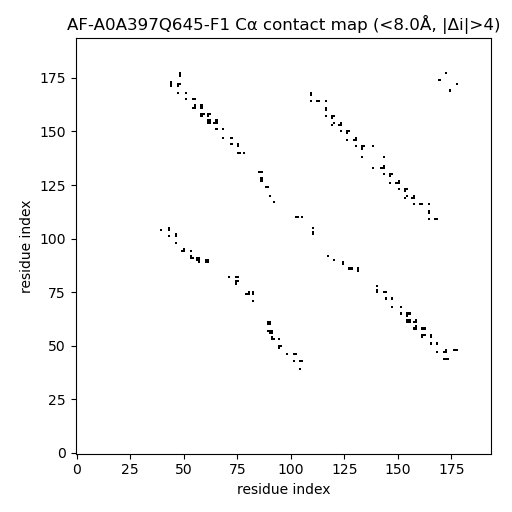8 TYR A CA 1
ATOM 920 C C . TYR A 1 118 ? -4.093 5.948 2.197 1.00 94.19 118 TYR A C 1
ATOM 922 O O . TYR A 1 118 ? -4.053 6.257 3.384 1.00 94.19 118 TYR A O 1
ATOM 930 N N . SER A 1 119 ? -4.853 6.617 1.321 1.00 92.25 119 SER A N 1
ATOM 931 C CA . SER A 1 119 ? -5.755 7.705 1.734 1.00 92.25 119 SER A CA 1
ATOM 932 C C . SER A 1 119 ? -6.886 7.218 2.650 1.00 92.25 119 SER A C 1
ATOM 934 O O . SER A 1 119 ? -7.199 7.874 3.644 1.00 92.25 119 SER A O 1
ATOM 936 N N . HIS A 1 120 ? -7.487 6.056 2.365 1.00 90.56 120 HIS A N 1
ATOM 937 C CA . HIS A 1 120 ? -8.481 5.446 3.259 1.00 90.56 120 HIS A CA 1
ATOM 938 C C . HIS A 1 120 ? -7.868 5.060 4.611 1.00 90.56 120 HIS A C 1
ATOM 940 O O . HIS A 1 120 ? -8.459 5.339 5.657 1.00 90.56 120 HIS A O 1
ATOM 946 N N . ARG A 1 121 ? -6.663 4.481 4.600 1.00 91.75 121 ARG A N 1
ATOM 947 C CA . ARG A 1 121 ? -5.933 4.111 5.818 1.00 91.75 121 ARG A CA 1
ATOM 948 C C . ARG A 1 121 ? -5.566 5.331 6.665 1.00 91.75 121 ARG A C 1
ATOM 950 O O . ARG A 1 121 ? -5.740 5.297 7.879 1.00 91.75 121 ARG A O 1
ATOM 957 N N . GLU A 1 122 ? -5.105 6.418 6.051 1.00 91.25 122 GLU A N 1
ATOM 958 C CA . GLU A 1 122 ? -4.788 7.667 6.756 1.00 91.25 122 GLU A CA 1
ATOM 959 C C . GLU A 1 122 ? -6.038 8.286 7.397 1.00 91.25 122 GLU A C 1
ATOM 961 O O . GLU A 1 122 ? -6.012 8.695 8.559 1.00 91.25 122 GLU A O 1
ATOM 966 N N . ARG A 1 123 ? -7.173 8.269 6.685 1.00 91.06 123 ARG A N 1
ATOM 967 C CA . ARG A 1 123 ? -8.463 8.711 7.232 1.00 91.06 123 ARG A CA 1
ATOM 968 C C . ARG A 1 123 ? -8.901 7.869 8.434 1.00 91.06 123 ARG A C 1
ATOM 970 O O . ARG A 1 123 ? -9.443 8.427 9.388 1.00 91.06 123 ARG A O 1
ATOM 977 N N . LEU A 1 124 ? -8.681 6.552 8.397 1.00 90.44 124 LEU A N 1
ATOM 978 C CA . LEU A 1 124 ? -8.954 5.677 9.538 1.00 90.44 124 LEU A CA 1
ATOM 979 C C . LEU A 1 124 ? -8.045 6.013 10.722 1.00 90.44 124 LEU A C 1
ATOM 981 O O . LEU A 1 124 ? -8.550 6.202 11.824 1.00 90.44 124 LEU A O 1
ATOM 985 N N . ALA A 1 125 ? -6.734 6.136 10.494 1.00 89.44 125 ALA A N 1
ATOM 986 C CA . ALA A 1 125 ? -5.767 6.471 11.538 1.00 89.44 125 ALA A CA 1
ATOM 987 C C . ALA A 1 125 ? -6.144 7.776 12.258 1.00 89.44 125 ALA A C 1
ATOM 989 O O . ALA A 1 125 ? -6.276 7.786 13.478 1.00 89.44 125 ALA A O 1
ATOM 990 N N . ALA A 1 126 ? -6.467 8.833 11.506 1.00 89.44 126 ALA A N 1
ATOM 991 C CA . ALA A 1 126 ? -6.914 10.102 12.081 1.00 89.44 126 ALA A CA 1
ATOM 992 C C . ALA A 1 126 ? -8.204 9.972 12.918 1.00 89.44 126 ALA A C 1
ATOM 994 O O . ALA A 1 126 ? -8.395 10.699 13.895 1.00 89.44 126 ALA A O 1
ATOM 995 N N . MET A 1 127 ? -9.111 9.059 12.548 1.00 89.25 127 MET A N 1
ATOM 996 C CA . MET A 1 127 ? -10.329 8.806 13.322 1.00 89.25 127 MET A CA 1
ATOM 997 C C . MET A 1 127 ? -10.040 8.047 14.621 1.00 89.25 127 MET A C 1
ATOM 999 O O . MET A 1 127 ? -10.659 8.338 15.644 1.00 89.25 127 MET A O 1
ATOM 1003 N N . LEU A 1 128 ? -9.101 7.100 14.594 1.00 87.44 128 LEU A N 1
ATOM 1004 C CA . LEU A 1 128 ? -8.675 6.360 15.782 1.00 87.44 128 LEU A CA 1
ATOM 1005 C C . LEU A 1 128 ? -7.943 7.267 16.772 1.00 87.44 128 LEU A C 1
ATOM 1007 O O . LEU A 1 128 ? -8.284 7.251 17.951 1.00 87.44 128 LEU A O 1
ATOM 1011 N N . ASP A 1 129 ? -7.054 8.137 16.288 1.00 86.12 129 ASP A N 1
ATOM 1012 C CA . ASP A 1 129 ? -6.386 9.150 17.115 1.00 86.12 129 ASP A CA 1
ATOM 1013 C C . ASP A 1 129 ? -7.412 10.080 17.785 1.00 86.12 129 ASP A C 1
ATOM 1015 O O . ASP A 1 129 ? -7.312 10.420 18.967 1.00 86.12 129 ASP A O 1
ATOM 1019 N N . ARG A 1 130 ? -8.458 10.474 17.044 1.00 85.75 130 ARG A N 1
ATOM 1020 C CA . ARG A 1 130 ? -9.558 11.276 17.593 1.00 85.75 130 ARG A CA 1
ATOM 1021 C C . ARG A 1 130 ? -10.336 10.517 18.667 1.00 85.75 130 ARG A C 1
ATOM 1023 O O . ARG A 1 130 ? -10.695 11.116 19.679 1.00 85.75 130 ARG A O 1
ATOM 1030 N N . LEU A 1 131 ? -10.623 9.235 18.452 1.00 84.69 131 LEU A N 1
ATOM 1031 C CA . LEU A 1 131 ? -11.323 8.398 19.425 1.00 84.69 131 LEU A CA 1
ATOM 1032 C C . LEU A 1 131 ? -10.492 8.224 20.707 1.00 84.69 131 LEU A C 1
ATOM 1034 O O . LEU A 1 131 ? -11.036 8.342 21.804 1.00 84.69 131 LEU A O 1
ATOM 1038 N N . GLU A 1 132 ? -9.177 8.037 20.580 1.00 84.38 132 GLU A N 1
ATOM 1039 C CA . GLU A 1 132 ? -8.249 7.992 21.714 1.00 84.38 132 GLU A CA 1
ATOM 1040 C C . GLU A 1 132 ? -8.268 9.306 22.506 1.00 84.38 132 GLU A C 1
ATOM 1042 O O . GLU A 1 132 ? -8.423 9.302 23.729 1.00 84.38 132 GLU A O 1
ATOM 1047 N N . ALA A 1 133 ? -8.211 10.446 21.812 1.00 83.50 133 ALA A N 1
ATOM 1048 C CA . ALA A 1 133 ? -8.278 11.762 22.441 1.00 83.50 133 ALA A CA 1
ATOM 1049 C C . ALA A 1 133 ? -9.604 11.996 23.192 1.00 83.50 133 ALA A C 1
ATOM 1051 O O . ALA A 1 133 ? -9.598 12.526 24.304 1.00 83.50 133 ALA A O 1
ATOM 1052 N N . ILE A 1 134 ? -10.737 11.581 22.613 1.00 83.38 134 ILE A N 1
ATOM 1053 C CA . ILE A 1 134 ? -12.070 11.669 23.236 1.00 83.38 134 ILE A CA 1
ATOM 1054 C C . ILE A 1 134 ? -12.126 10.816 24.512 1.00 83.38 134 ILE A C 1
ATOM 1056 O O . ILE A 1 134 ? -12.616 11.287 25.542 1.00 83.38 134 ILE A O 1
ATOM 1060 N N . ASN A 1 135 ? -11.580 9.597 24.467 1.00 77.12 135 ASN A N 1
ATOM 1061 C CA . ASN A 1 135 ? -11.521 8.707 25.627 1.00 77.12 135 ASN A CA 1
ATOM 1062 C C . ASN A 1 135 ? -10.654 9.296 26.751 1.00 77.12 135 ASN A C 1
ATOM 1064 O O . ASN A 1 135 ? -11.054 9.267 27.914 1.00 77.12 135 ASN A O 1
ATOM 1068 N N . HIS A 1 136 ? -9.502 9.889 26.423 1.00 79.25 136 HIS A N 1
ATOM 1069 C CA . HIS A 1 136 ? -8.637 10.543 27.411 1.00 79.25 136 HIS A CA 1
ATOM 1070 C C . HIS A 1 136 ? -9.239 11.812 28.016 1.00 79.25 136 HIS A C 1
ATOM 1072 O O . HIS A 1 136 ? -8.998 12.105 29.186 1.00 79.25 136 HIS A O 1
ATOM 1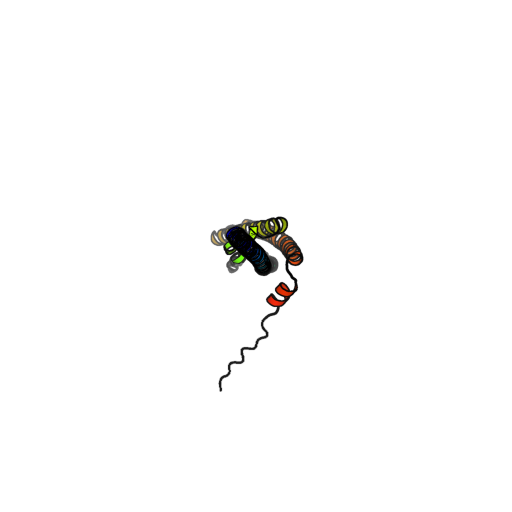078 N N . ALA A 1 137 ? -10.029 12.560 27.245 1.00 80.88 137 ALA A N 1
ATOM 1079 C CA . ALA A 1 137 ? -10.702 13.765 27.719 1.00 80.88 137 ALA A CA 1
ATOM 1080 C C . ALA A 1 137 ? -11.897 13.477 28.650 1.00 80.88 137 ALA A C 1
ATOM 1082 O O . ALA A 1 137 ? -12.479 14.419 29.187 1.00 80.88 137 ALA A O 1
ATOM 1083 N N . GLY A 1 138 ? -12.276 12.206 28.843 1.00 72.38 138 GLY A N 1
ATOM 1084 C CA . GLY A 1 138 ? -13.427 11.828 29.665 1.00 72.38 138 GLY A CA 1
ATOM 1085 C C . GLY A 1 138 ? -14.762 12.266 29.058 1.00 72.38 138 GLY A C 1
ATOM 1086 O O . GLY A 1 138 ? -15.685 12.613 29.79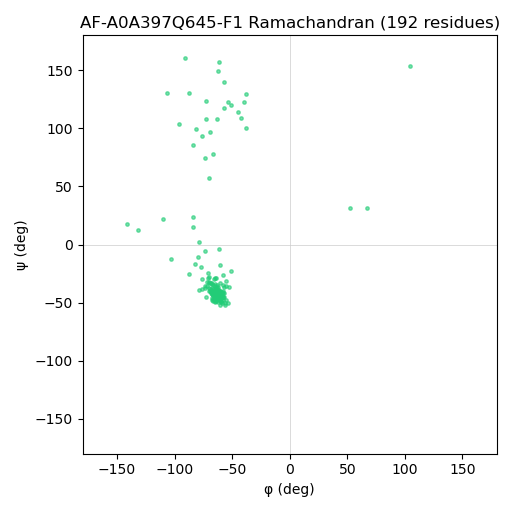2 1.00 72.38 138 GLY A O 1
ATOM 1087 N N . ALA A 1 139 ? -14.852 12.306 27.725 1.00 70.06 139 ALA A N 1
ATOM 1088 C CA . ALA A 1 139 ? -16.077 12.669 27.022 1.00 70.06 139 ALA A CA 1
ATOM 1089 C C . ALA A 1 139 ? -17.228 11.695 27.322 1.00 70.06 139 ALA A C 1
ATOM 1091 O O . ALA A 1 139 ? -16.997 10.535 27.667 1.00 70.06 139 ALA A O 1
ATOM 1092 N N . ASP A 1 140 ? -18.465 12.160 27.135 1.00 81.62 140 ASP A N 1
ATOM 1093 C CA . ASP A 1 140 ? -19.664 11.354 27.372 1.00 81.62 140 ASP A CA 1
ATOM 1094 C C . ASP A 1 140 ? -19.729 10.120 26.449 1.00 81.62 140 ASP A C 1
ATOM 1096 O O . ASP A 1 140 ? -19.260 10.136 25.305 1.00 81.62 140 ASP A O 1
ATOM 1100 N N . GLN A 1 141 ? -20.341 9.046 26.947 1.00 82.88 141 GLN A N 1
ATOM 1101 C CA . GLN A 1 141 ? -20.423 7.737 26.294 1.00 82.88 141 GLN A CA 1
ATOM 1102 C C . GLN A 1 141 ? -21.032 7.823 24.892 1.00 82.88 141 GLN A C 1
ATOM 1104 O O . GLN A 1 141 ? -20.612 7.108 23.981 1.00 82.88 141 GLN A O 1
ATOM 1109 N N . GLU A 1 142 ? -22.003 8.716 24.690 1.00 85.62 142 GLU A N 1
ATOM 1110 C CA . GLU A 1 142 ? -22.650 8.907 23.393 1.00 85.62 142 GLU A CA 1
ATOM 1111 C C . GLU A 1 142 ? -21.657 9.378 22.320 1.00 85.62 142 GLU A C 1
ATOM 1113 O O . GLU A 1 142 ? -21.664 8.866 21.197 1.00 85.62 142 GLU A O 1
ATOM 1118 N N . GLN A 1 143 ? -20.746 10.288 22.676 1.00 85.25 143 GLN A N 1
ATOM 1119 C CA . GLN A 1 143 ? -19.713 10.778 21.762 1.00 85.25 143 GLN A CA 1
ATOM 1120 C C . GLN A 1 143 ? -18.697 9.682 21.432 1.00 85.25 143 GLN A C 1
ATOM 1122 O O . GLN A 1 143 ? -18.337 9.516 20.267 1.00 85.25 143 GLN A O 1
ATOM 1127 N N . GLN A 1 144 ? -18.292 8.890 22.429 1.00 85.12 144 GLN A N 1
ATOM 1128 C CA . GLN A 1 144 ? -17.380 7.759 22.234 1.00 85.12 144 GLN A CA 1
ATOM 1129 C C . GLN A 1 144 ? -17.982 6.708 21.288 1.00 85.12 144 GLN A C 1
ATOM 1131 O O . GLN A 1 144 ? -17.330 6.265 20.342 1.00 85.12 144 GLN A O 1
ATOM 1136 N N . ILE A 1 145 ? -19.258 6.356 21.484 1.00 87.81 145 ILE A N 1
ATOM 1137 C CA . ILE A 1 145 ? -19.972 5.398 20.629 1.00 87.81 145 ILE A CA 1
ATOM 1138 C C . ILE A 1 145 ? -20.135 5.946 19.207 1.00 87.81 145 ILE A C 1
ATOM 1140 O O . ILE A 1 145 ? -19.946 5.202 18.243 1.00 87.81 145 ILE A O 1
ATOM 1144 N N . ALA A 1 146 ? -20.474 7.228 19.048 1.00 89.44 146 ALA A N 1
ATOM 1145 C CA . ALA A 1 146 ? -20.607 7.849 17.732 1.00 89.44 146 ALA A CA 1
ATOM 1146 C C . ALA A 1 146 ? -19.276 7.837 16.959 1.00 89.44 146 ALA A C 1
ATOM 1148 O O . ALA A 1 146 ? -19.244 7.440 15.793 1.00 89.44 146 ALA A O 1
ATOM 1149 N N . SER A 1 147 ? -18.170 8.196 17.617 1.00 88.81 147 SER A N 1
ATOM 1150 C CA . SER A 1 147 ? -16.833 8.149 17.015 1.00 88.81 147 SER A CA 1
ATOM 1151 C C . SER A 1 147 ? -16.385 6.723 16.688 1.00 88.81 147 SER A C 1
ATOM 1153 O O . SER A 1 147 ? -15.850 6.492 15.604 1.00 88.81 147 SER A O 1
ATOM 1155 N N . LEU A 1 148 ? -16.667 5.745 17.556 1.00 89.38 148 LEU A N 1
ATOM 1156 C CA . LEU A 1 148 ? -16.373 4.336 17.286 1.00 89.38 148 LEU A CA 1
ATOM 1157 C C . LEU A 1 148 ? -17.149 3.810 16.070 1.00 89.38 148 LEU A C 1
ATOM 1159 O O . LEU A 1 148 ? -16.576 3.127 15.225 1.00 89.38 148 LEU A O 1
ATOM 1163 N N . LYS A 1 149 ? -18.438 4.146 15.938 1.00 91.50 149 LYS A N 1
ATOM 1164 C CA . LYS A 1 149 ? -19.239 3.775 14.759 1.00 91.50 149 LYS A CA 1
ATOM 1165 C C . LYS A 1 149 ? -18.650 4.347 13.473 1.00 91.50 149 LYS A C 1
ATOM 1167 O O . LYS A 1 149 ? -18.488 3.610 12.506 1.00 91.50 149 LYS A O 1
ATOM 1172 N N . GLN A 1 150 ? -18.253 5.617 13.491 1.00 91.50 150 GLN A N 1
ATOM 1173 C CA . GLN A 1 150 ? -17.628 6.254 12.336 1.00 91.50 150 GLN A CA 1
ATOM 1174 C C . GLN A 1 150 ? -16.288 5.596 11.965 1.00 91.50 150 GLN A C 1
ATOM 1176 O O . GLN A 1 150 ? -16.019 5.370 10.786 1.00 91.50 150 GLN A O 1
ATOM 1181 N N . ALA A 1 151 ? -15.455 5.244 12.952 1.00 91.62 151 ALA A N 1
ATOM 1182 C CA . ALA A 1 151 ? -14.215 4.505 12.709 1.00 91.62 151 ALA A CA 1
ATOM 1183 C C . ALA A 1 151 ? -14.481 3.125 12.081 1.00 91.62 151 ALA A C 1
ATOM 1185 O O . ALA A 1 151 ? -13.790 2.737 11.142 1.00 91.62 151 ALA A O 1
ATOM 1186 N N . ARG A 1 152 ? -15.514 2.407 12.544 1.00 92.00 152 ARG A N 1
ATOM 1187 C CA . ARG A 1 152 ? -15.928 1.112 11.977 1.00 92.00 152 ARG A CA 1
ATOM 1188 C C . ARG A 1 152 ? -16.381 1.224 10.527 1.00 92.00 152 ARG A C 1
ATOM 1190 O O . ARG A 1 152 ? -15.981 0.400 9.715 1.00 92.00 152 ARG A O 1
ATOM 1197 N N . GLU A 1 153 ? -17.177 2.232 10.187 1.00 93.75 153 GLU A N 1
ATOM 1198 C CA . GLU A 1 153 ? -17.603 2.466 8.801 1.00 93.75 153 GLU A CA 1
ATOM 1199 C C . GLU A 1 153 ? -16.397 2.697 7.882 1.00 93.75 153 GLU A C 1
ATOM 1201 O O . GLU A 1 153 ? -16.254 2.021 6.864 1.00 93.75 153 GLU A O 1
ATOM 1206 N N . ILE A 1 154 ? -15.472 3.571 8.290 1.00 92.38 154 ILE A N 1
ATOM 1207 C CA . ILE A 1 154 ? -14.254 3.858 7.520 1.00 92.38 154 ILE A CA 1
ATOM 1208 C C . ILE A 1 154 ? -13.372 2.607 7.395 1.00 92.38 154 ILE A C 1
ATOM 1210 O O . ILE A 1 154 ? -12.854 2.332 6.314 1.00 92.38 154 ILE A O 1
ATOM 1214 N N . ALA A 1 155 ? -13.209 1.830 8.469 1.00 93.06 155 ALA A N 1
ATOM 1215 C CA . ALA A 1 155 ? -12.438 0.589 8.433 1.00 93.06 155 ALA A CA 1
ATOM 1216 C C . ALA A 1 155 ? -13.075 -0.453 7.504 1.00 93.06 155 ALA A C 1
ATOM 1218 O O . ALA A 1 155 ? -12.368 -1.106 6.741 1.00 93.06 155 ALA A O 1
ATOM 1219 N N . GLN A 1 156 ? -14.404 -0.578 7.503 1.00 95.38 156 GLN A N 1
ATOM 1220 C CA . GLN A 1 156 ? -15.119 -1.490 6.611 1.00 95.38 156 GLN A CA 1
ATOM 1221 C C . GLN A 1 156 ? -14.937 -1.104 5.137 1.00 95.38 156 GLN A C 1
ATOM 1223 O O . GLN A 1 156 ? -14.686 -1.975 4.297 1.00 95.38 156 GLN A O 1
ATOM 1228 N N . GLU A 1 157 ? -15.026 0.191 4.821 1.00 94.62 157 GLU A N 1
ATOM 1229 C CA . GLU A 1 157 ? -14.723 0.718 3.486 1.00 94.62 157 GLU A CA 1
ATOM 1230 C C . GLU A 1 157 ? -13.271 0.413 3.093 1.00 94.62 157 GLU A C 1
ATOM 1232 O O . GLU A 1 157 ? -13.023 -0.129 2.016 1.00 94.62 157 GLU A O 1
ATOM 1237 N N . ALA A 1 158 ? -12.317 0.690 3.986 1.00 93.81 158 ALA A N 1
ATOM 1238 C CA . ALA A 1 158 ? -10.892 0.489 3.741 1.00 93.81 158 ALA A CA 1
ATOM 1239 C C . ALA A 1 158 ? -10.522 -0.991 3.543 1.00 93.81 158 ALA A C 1
ATOM 1241 O O . ALA A 1 158 ? -9.734 -1.308 2.655 1.00 93.81 158 ALA A O 1
ATOM 1242 N N . VAL A 1 159 ? -11.119 -1.910 4.310 1.00 95.38 159 VAL A N 1
ATOM 1243 C CA . VAL A 1 159 ? -10.947 -3.364 4.142 1.00 95.38 159 VAL A CA 1
ATOM 1244 C C . VAL A 1 159 ? -11.498 -3.827 2.800 1.00 95.38 159 VAL A C 1
ATOM 1246 O O . VAL A 1 159 ? -10.845 -4.595 2.092 1.00 95.38 159 VAL A O 1
ATOM 1249 N N . THR A 1 160 ? -12.700 -3.372 2.445 1.00 95.94 160 THR A N 1
ATOM 1250 C CA . THR A 1 160 ? -13.350 -3.751 1.183 1.00 95.94 160 THR A CA 1
ATOM 1251 C C . THR A 1 160 ? -12.514 -3.272 0.002 1.00 95.94 160 THR A C 1
ATOM 1253 O O . THR A 1 160 ? -12.141 -4.071 -0.855 1.00 95.94 160 THR A O 1
ATOM 1256 N N . PHE A 1 161 ? -12.119 -1.999 0.017 1.00 95.06 161 PHE A N 1
ATOM 1257 C CA . PHE A 1 161 ? -11.272 -1.424 -1.017 1.00 95.06 161 PHE A CA 1
ATOM 1258 C C . PHE A 1 161 ? -9.885 -2.078 -1.055 1.00 95.06 161 PHE A C 1
ATOM 1260 O O . PHE A 1 161 ? -9.392 -2.417 -2.125 1.00 95.06 161 PHE A O 1
ATOM 1267 N N . GLY A 1 162 ? -9.265 -2.335 0.098 1.00 94.81 162 GLY A N 1
ATOM 1268 C CA . GLY A 1 162 ? -7.974 -3.015 0.182 1.00 94.81 162 GLY A CA 1
ATOM 1269 C C . GLY A 1 162 ? -7.987 -4.394 -0.475 1.00 94.81 162 GLY A C 1
ATOM 1270 O O . GLY A 1 162 ? -7.077 -4.706 -1.238 1.00 94.81 162 GLY A O 1
ATOM 1271 N N . LYS A 1 163 ? -9.055 -5.180 -0.289 1.00 94.31 163 LYS A N 1
ATOM 1272 C CA . LYS A 1 163 ? -9.246 -6.463 -0.993 1.00 94.31 163 LYS A CA 1
ATOM 1273 C C . LYS A 1 163 ? -9.327 -6.286 -2.516 1.00 94.31 163 LYS A C 1
ATOM 1275 O O . LYS A 1 163 ? -8.735 -7.072 -3.253 1.00 94.31 163 LYS A O 1
ATOM 1280 N N . GLU A 1 164 ? -9.993 -5.239 -3.002 1.00 92.81 164 GLU A N 1
ATOM 1281 C CA . GLU A 1 164 ? -10.025 -4.911 -4.438 1.00 92.81 164 GLU A CA 1
ATOM 1282 C C . GLU A 1 164 ? -8.658 -4.465 -4.982 1.00 92.81 164 GLU A C 1
ATOM 1284 O O . GLU A 1 164 ? -8.321 -4.738 -6.143 1.00 92.81 164 GLU A O 1
ATOM 1289 N N . VAL A 1 165 ? -7.861 -3.768 -4.164 1.00 93.06 165 VAL A N 1
ATOM 1290 C CA . VAL A 1 165 ? -6.486 -3.399 -4.514 1.00 93.06 165 VAL A CA 1
ATOM 1291 C C . VAL A 1 165 ? -5.607 -4.639 -4.595 1.00 93.06 165 VAL A C 1
ATOM 1293 O O . VAL A 1 165 ? -4.918 -4.788 -5.600 1.00 93.06 165 VAL A O 1
ATOM 1296 N N . LEU A 1 166 ? -5.680 -5.547 -3.617 1.00 92.31 166 LEU A N 1
ATOM 1297 C CA . LEU A 1 166 ? -4.942 -6.815 -3.625 1.00 92.31 166 LEU A CA 1
ATOM 1298 C C . LEU A 1 166 ? -5.251 -7.630 -4.880 1.00 92.31 166 LEU A C 1
ATOM 1300 O O . LEU A 1 166 ? -4.329 -7.963 -5.618 1.00 92.31 166 LEU A O 1
ATOM 1304 N N . TYR A 1 167 ? -6.532 -7.822 -5.208 1.00 88.19 167 TYR A N 1
ATOM 1305 C CA . TYR A 1 167 ? -6.931 -8.487 -6.452 1.00 88.19 167 TYR A CA 1
ATOM 1306 C C . TYR A 1 167 ? -6.378 -7.777 -7.699 1.00 88.19 167 TYR A C 1
ATOM 1308 O O . TYR A 1 167 ? -5.914 -8.400 -8.653 1.00 88.19 167 TYR A O 1
ATOM 1316 N N . GLY A 1 168 ? -6.382 -6.440 -7.698 1.00 85.31 168 GLY A N 1
ATOM 1317 C CA . GLY A 1 168 ? -5.772 -5.653 -8.767 1.00 85.31 168 GLY A CA 1
ATOM 1318 C C . GLY A 1 168 ? -4.260 -5.855 -8.884 1.00 85.31 168 GLY A C 1
ATOM 1319 O O . GLY A 1 168 ? -3.737 -5.856 -9.995 1.00 85.31 168 GLY A O 1
ATOM 1320 N N . LEU A 1 169 ? -3.561 -6.021 -7.762 1.00 86.88 169 LEU A N 1
ATOM 1321 C CA . LEU A 1 169 ? -2.126 -6.282 -7.724 1.00 86.88 169 LEU A CA 1
ATOM 1322 C C . LEU A 1 169 ? -1.797 -7.712 -8.159 1.00 86.88 169 LEU A C 1
ATOM 1324 O O . LEU A 1 169 ? -0.811 -7.884 -8.863 1.00 86.88 169 LEU A O 1
ATOM 1328 N N . GLU A 1 170 ? -2.627 -8.707 -7.837 1.00 82.81 170 GLU A N 1
ATOM 1329 C CA . GLU A 1 170 ? -2.451 -10.107 -8.266 1.00 82.81 170 GLU A CA 1
ATOM 1330 C C . GLU A 1 170 ? -2.402 -10.258 -9.791 1.00 82.81 170 GLU A C 1
ATOM 1332 O O . GLU A 1 170 ? -1.633 -11.060 -10.309 1.00 82.81 170 GLU A O 1
ATOM 1337 N N . VAL A 1 171 ? -3.162 -9.442 -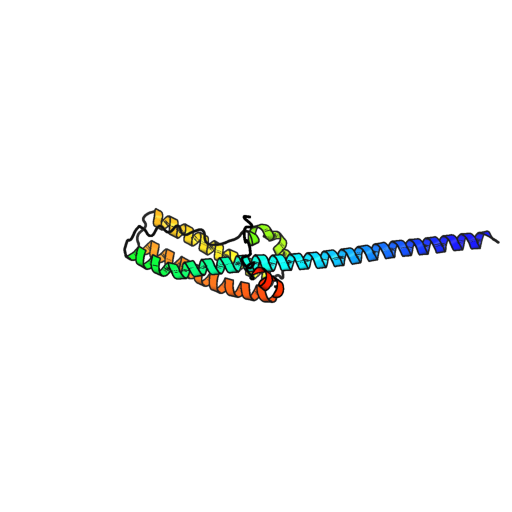10.531 1.00 76.81 171 VAL A N 1
ATOM 1338 C CA . VAL A 1 171 ? -3.118 -9.421 -12.007 1.00 76.81 171 VAL A CA 1
ATOM 1339 C C . VAL A 1 171 ? -1.754 -8.957 -12.536 1.00 76.81 171 VAL A C 1
ATOM 1341 O O . VAL A 1 171 ? -1.344 -9.335 -13.633 1.00 76.81 171 VAL A O 1
ATOM 1344 N N . HIS A 1 172 ? -1.052 -8.121 -11.773 1.00 71.06 172 HIS A N 1
ATOM 1345 C CA . HIS A 1 172 ? 0.235 -7.534 -12.149 1.00 71.06 172 HIS A CA 1
ATOM 1346 C C . HIS A 1 172 ? 1.431 -8.191 -11.454 1.00 71.06 172 HIS A C 1
ATOM 1348 O O . HIS A 1 172 ? 2.572 -7.961 -11.857 1.00 71.06 172 HIS A O 1
ATOM 1354 N N . ALA A 1 173 ? 1.187 -9.005 -10.432 1.00 63.59 173 ALA A N 1
ATOM 1355 C CA . ALA A 1 173 ? 2.201 -9.773 -9.747 1.00 63.59 173 ALA A CA 1
ATOM 1356 C C . ALA A 1 173 ? 2.387 -11.117 -10.467 1.00 63.59 173 ALA A C 1
ATOM 1358 O O . ALA A 1 173 ? 1.415 -11.841 -10.687 1.00 63.59 173 ALA A O 1
ATOM 1359 N N . PRO A 1 174 ? 3.618 -11.530 -10.802 1.00 63.19 174 PRO A N 1
ATOM 1360 C CA . PRO A 1 174 ? 3.851 -12.929 -11.116 1.00 63.19 174 PRO A CA 1
ATOM 1361 C C . PRO A 1 174 ? 3.549 -13.736 -9.844 1.00 63.19 174 PRO A C 1
ATOM 1363 O O . PRO A 1 174 ? 4.299 -13.682 -8.869 1.00 63.19 174 PRO A O 1
ATOM 1366 N N . MET A 1 175 ? 2.430 -14.471 -9.844 1.00 56.78 175 MET A N 1
ATOM 1367 C CA . MET A 1 175 ? 1.932 -15.249 -8.697 1.00 56.78 175 MET A CA 1
ATOM 1368 C C . MET A 1 175 ? 2.993 -16.175 -8.076 1.00 56.78 175 MET A C 1
ATOM 1370 O O . MET A 1 175 ? 2.904 -16.518 -6.901 1.00 56.78 175 MET A O 1
ATOM 1374 N N . GLU A 1 176 ? 4.027 -16.562 -8.827 1.00 58.69 176 GLU A N 1
ATOM 1375 C CA . GLU A 1 176 ? 5.172 -17.325 -8.321 1.00 58.69 176 GLU A CA 1
ATOM 1376 C C . GLU A 1 176 ? 5.974 -16.582 -7.237 1.00 58.69 176 GLU A C 1
ATOM 1378 O O . GLU A 1 176 ? 6.377 -17.203 -6.254 1.00 58.69 176 GLU A O 1
ATOM 1383 N N . LEU A 1 177 ? 6.168 -15.262 -7.362 1.00 55.84 177 LEU A N 1
ATOM 1384 C CA . LEU A 1 177 ? 6.893 -14.453 -6.373 1.00 55.84 177 LEU A CA 1
ATOM 1385 C C . LEU A 1 177 ? 6.045 -14.175 -5.128 1.00 55.84 177 LEU A C 1
ATOM 1387 O O . LEU A 1 177 ? 6.566 -14.243 -4.015 1.00 55.84 177 LEU A O 1
ATOM 1391 N N . VAL A 1 178 ? 4.741 -13.942 -5.304 1.00 54.34 178 VAL A N 1
ATOM 1392 C CA . VAL A 1 178 ? 3.787 -13.774 -4.193 1.00 54.34 178 VAL A CA 1
ATOM 1393 C C . VAL A 1 178 ? 3.702 -15.067 -3.379 1.00 54.34 178 VAL A C 1
ATOM 1395 O O . VAL A 1 178 ? 3.903 -15.059 -2.168 1.00 54.34 178 VAL A O 1
ATOM 1398 N N . ASN A 1 179 ? 3.544 -16.213 -4.047 1.00 59.56 179 ASN A N 1
ATOM 1399 C CA . ASN A 1 179 ? 3.523 -17.521 -3.391 1.00 59.56 179 ASN A CA 1
ATOM 1400 C C . ASN A 1 179 ? 4.863 -17.885 -2.724 1.00 59.56 179 ASN A C 1
ATOM 1402 O O . ASN A 1 179 ? 4.871 -18.552 -1.687 1.00 59.56 179 ASN A O 1
ATOM 1406 N N . ALA A 1 180 ? 5.999 -17.469 -3.294 1.00 55.31 180 ALA A N 1
ATOM 1407 C CA . ALA A 1 180 ? 7.313 -17.671 -2.685 1.00 55.31 180 ALA A CA 1
ATOM 1408 C C . ALA A 1 180 ? 7.522 -16.800 -1.435 1.00 55.31 180 ALA A C 1
ATOM 1410 O O . ALA A 1 180 ? 8.104 -17.280 -0.466 1.00 55.31 180 ALA A O 1
ATOM 1411 N N . ALA A 1 181 ? 7.019 -15.561 -1.433 1.00 51.81 181 ALA A N 1
ATOM 1412 C CA . ALA A 1 181 ? 7.070 -14.660 -0.281 1.00 51.81 181 ALA A CA 1
ATOM 1413 C C . ALA A 1 181 ? 6.114 -15.089 0.850 1.00 51.81 181 ALA A C 1
ATOM 1415 O O . ALA A 1 181 ? 6.465 -14.985 2.024 1.00 51.81 181 ALA A O 1
ATOM 1416 N N . LEU A 1 182 ? 4.937 -15.627 0.505 1.00 52.41 182 LEU A N 1
ATOM 1417 C CA . LEU A 1 182 ? 3.942 -16.137 1.461 1.00 52.41 182 LEU A CA 1
ATOM 1418 C C . LEU A 1 182 ? 4.301 -17.514 2.044 1.00 52.41 182 LEU A C 1
ATOM 1420 O O . LEU A 1 182 ? 3.803 -17.896 3.108 1.00 52.41 182 LEU A O 1
ATOM 1424 N N . ARG A 1 183 ? 5.189 -18.281 1.397 1.00 48.38 183 ARG A N 1
ATOM 1425 C CA . ARG A 1 183 ? 5.755 -19.499 1.991 1.00 48.38 183 ARG A CA 1
ATOM 1426 C C . ARG A 1 183 ? 6.684 -19.115 3.143 1.00 48.38 183 ARG A C 1
ATOM 1428 O O . ARG A 1 183 ? 7.864 -18.846 2.942 1.00 48.38 183 ARG A O 1
ATOM 1435 N N . LYS A 1 184 ? 6.149 -19.160 4.370 1.00 40.44 184 LYS A N 1
ATOM 1436 C CA . LYS A 1 184 ? 6.923 -19.173 5.624 1.00 40.44 184 LYS A CA 1
ATOM 1437 C C . LYS A 1 184 ? 8.185 -20.033 5.433 1.00 40.44 184 LYS A C 1
ATOM 1439 O O . LYS A 1 184 ? 8.035 -21.185 5.009 1.00 40.44 184 LYS A O 1
ATOM 1444 N N . PRO A 1 185 ? 9.402 -19.555 5.766 1.00 41.88 185 PRO A N 1
ATOM 1445 C CA . PRO A 1 185 ? 10.541 -20.453 5.852 1.00 41.88 185 PRO A CA 1
ATOM 1446 C C . PRO A 1 185 ? 10.167 -21.524 6.872 1.00 41.88 185 PRO A C 1
ATOM 1448 O O . PRO A 1 185 ? 9.866 -21.214 8.027 1.00 41.88 185 PRO A O 1
ATOM 1451 N N . ALA A 1 186 ? 10.101 -22.777 6.419 1.00 42.88 186 ALA A N 1
ATOM 1452 C CA . ALA A 1 186 ? 9.898 -23.903 7.306 1.00 42.88 186 ALA A CA 1
ATOM 1453 C C . ALA A 1 186 ? 10.937 -23.785 8.424 1.00 42.88 186 ALA A C 1
ATOM 1455 O O . ALA A 1 186 ? 12.142 -23.713 8.174 1.00 42.88 186 ALA A O 1
ATOM 1456 N N . THR A 1 187 ? 10.444 -23.679 9.650 1.00 46.56 187 THR A N 1
ATOM 1457 C CA . THR A 1 187 ? 11.214 -23.690 10.884 1.00 46.56 187 THR A CA 1
ATOM 1458 C C . THR A 1 187 ? 12.290 -24.769 10.811 1.00 46.56 187 THR A C 1
ATOM 1460 O O . THR A 1 187 ? 12.007 -25.963 10.842 1.00 46.56 187 THR A O 1
ATOM 1463 N N . GLY A 1 188 ? 13.540 -24.326 10.698 1.00 41.72 188 GLY A N 1
ATOM 1464 C CA . GLY A 1 188 ? 14.718 -25.182 10.606 1.00 41.72 188 GLY A CA 1
ATOM 1465 C C . GLY A 1 188 ? 15.913 -24.638 11.381 1.00 41.72 188 GLY A C 1
ATOM 1466 O O . GLY A 1 188 ? 17.035 -25.073 11.151 1.00 41.72 188 GLY A O 1
ATOM 1467 N N . LEU A 1 189 ? 15.697 -23.710 12.319 1.00 43.34 189 LEU A N 1
ATOM 1468 C CA . LEU A 1 189 ? 16.662 -23.403 13.375 1.00 43.34 189 LEU A CA 1
ATOM 1469 C C . LEU A 1 189 ? 16.637 -24.556 14.391 1.00 43.34 189 LEU A C 1
ATOM 1471 O O . LEU A 1 189 ? 16.091 -24.451 15.485 1.00 43.34 189 LEU A O 1
ATOM 1475 N N . ARG A 1 190 ? 17.232 -25.695 14.019 1.00 37.81 190 ARG A N 1
ATOM 1476 C CA . ARG A 1 190 ? 17.818 -26.592 15.015 1.00 37.81 190 ARG A CA 1
ATOM 1477 C C . ARG A 1 190 ? 19.188 -26.027 15.351 1.00 37.81 190 ARG A C 1
ATOM 1479 O O . ARG A 1 190 ? 20.152 -26.219 14.614 1.00 37.81 190 ARG A O 1
ATOM 1486 N N . ALA A 1 191 ? 19.233 -25.312 16.469 1.00 42.94 191 ALA A N 1
ATOM 1487 C CA . ALA A 1 191 ? 20.453 -25.058 17.209 1.00 42.94 191 ALA A CA 1
ATOM 1488 C C . ALA A 1 191 ? 21.244 -26.371 17.329 1.00 42.94 191 ALA A C 1
ATOM 1490 O O . ALA A 1 191 ? 20.789 -27.330 17.955 1.00 42.94 191 ALA A O 1
ATOM 149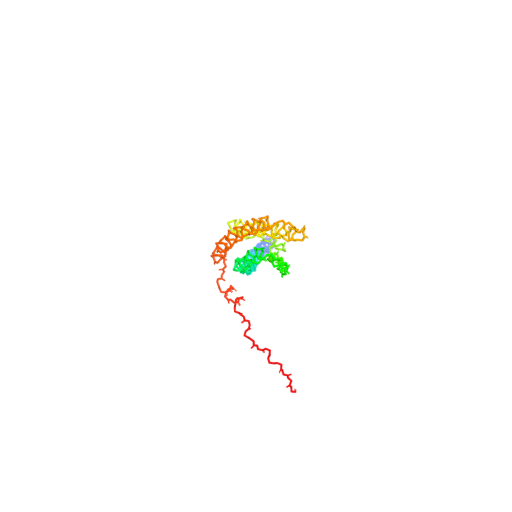1 N N . LYS A 1 192 ? 22.418 -26.429 16.698 1.00 37.66 192 LYS A N 1
ATOM 1492 C CA . LYS A 1 192 ? 23.452 -27.388 17.078 1.00 37.66 192 LYS A CA 1
ATOM 1493 C C . LYS A 1 192 ? 24.097 -26.850 18.351 1.00 37.66 192 LYS A C 1
ATOM 1495 O O . LYS A 1 192 ? 24.997 -26.023 18.287 1.00 37.66 192 LYS A O 1
ATOM 1500 N N . ALA A 1 193 ? 23.582 -27.302 19.486 1.00 42.34 193 ALA A N 1
ATOM 1501 C CA . ALA A 1 193 ? 24.381 -27.472 20.686 1.00 42.34 193 ALA A CA 1
ATOM 1502 C C . ALA A 1 193 ? 24.811 -28.945 20.713 1.00 42.34 193 ALA A C 1
ATOM 1504 O O . ALA A 1 193 ? 23.986 -29.829 20.949 1.00 42.34 193 ALA A O 1
ATOM 1505 N N . ALA A 1 194 ? 26.073 -29.182 20.371 1.00 43.00 194 ALA A N 1
ATOM 1506 C CA . ALA A 1 194 ? 26.874 -30.343 20.742 1.00 43.00 194 ALA A CA 1
ATOM 1507 C C . ALA A 1 194 ? 28.337 -29.899 20.688 1.00 43.00 194 ALA A C 1
ATOM 1509 O O . ALA A 1 194 ? 28.711 -29.317 19.642 1.00 43.00 194 ALA A O 1
#

Solvent-accessible surface area (backbone atoms only — not comparable to full-atom values): 10895 Å² total; per-residue (Å²): 132,68,65,67,59,56,56,52,51,53,53,52,52,50,51,51,52,52,52,50,51,52,51,51,52,52,51,50,54,52,52,52,52,53,48,54,51,52,54,48,50,58,47,41,45,52,48,47,46,49,47,43,54,40,48,51,51,31,31,50,52,40,48,52,48,56,67,50,46,65,57,50,54,52,35,52,74,68,66,47,80,84,66,74,64,72,77,64,80,73,66,68,54,65,61,61,68,75,41,56,80,58,44,76,70,46,58,68,71,55,43,51,44,53,54,50,45,52,52,41,50,50,56,33,44,56,41,46,54,49,46,53,51,41,62,73,69,67,58,57,58,68,59,54,49,52,46,50,51,52,37,45,52,45,32,52,52,36,33,54,50,35,54,54,40,45,56,56,45,54,78,69,32,65,62,68,58,50,54,56,69,68,50,70,78,76,90,70,89,70,79,83,85,126

Radius of gyration: 29.7 Å; Cα contacts (8 Å, |Δi|>4): 114; chains: 1; bounding box: 74×44×93 Å

Mean predicted aligned error: 10.91 Å

Organism: NCBI:txid933063

Secondary structure (DSSP, 8-state):
--HHHHHHHHHHHHHHHHHHHHHHHHHHHHHHHHHHHHHHHHHHHHHHHHHHHHHHHHHHHHHHHHHHHHHHHHHHHTT-TT-----------HHHHHTTTGGGGS-HHHHHHHHHHHHHHHHHHHHHHHHHHHHHTT--HHHHHHHHHHHHHHHHHHHHHHHHHHHHHHTTS-HHHHHHHHS-----------